Protein AF-A0A3P6D352-F1 (afdb_monomer)

Organism: Brassica campestris (NCBI:txid3711)

Radius of gyration: 18.13 Å; Cα contacts (8 Å, |Δi|>4): 427; chains: 1; bounding box: 48×52×53 Å

InterPro domains:
  IPR015915 Kelch-type beta-propeller [G3DSA:2.120.10.80] (1-139)
  IPR015915 Kelch-type beta-propeller [SSF117281] (1-131)
  IPR050354 Arabidopsis F-box/kelch-repeat [PTHR24414] (5-215)
  IPR057499 FKB95-like, N-terminal Kelch domain [PF25210] (1-159)

Structure (mmCIF, N/CA/C/O backbone):
data_AF-A0A3P6D352-F1
#
_entry.id   AF-A0A3P6D352-F1
#
loop_
_atom_site.group_PDB
_atom_site.id
_atom_site.type_symbol
_atom_site.label_atom_id
_atom_site.label_alt_id
_atom_site.label_comp_id
_atom_site.label_asym_id
_atom_site.label_entity_id
_atom_site.label_seq_id
_atom_site.pdbx_PDB_ins_code
_atom_site.Cartn_x
_atom_site.Cartn_y
_atom_site.Cartn_z
_atom_site.occupancy
_atom_site.B_iso_or_equiv
_atom_site.auth_seq_id
_atom_site.auth_comp_id
_atom_site.auth_asym_id
_atom_site.auth_atom_id
_atom_site.pdbx_PDB_model_num
ATOM 1 N N . MET A 1 1 ? -20.871 3.140 6.788 1.00 65.25 1 MET A N 1
ATOM 2 C CA . MET A 1 1 ? -19.839 4.139 6.479 1.00 65.25 1 MET A CA 1
ATOM 3 C C . MET A 1 1 ? -20.502 5.494 6.592 1.00 65.25 1 MET A C 1
ATOM 5 O O . MET A 1 1 ? -21.566 5.670 6.006 1.00 65.25 1 MET A O 1
ATOM 9 N N . GLY A 1 2 ? -19.958 6.386 7.414 1.00 75.56 2 GLY A N 1
ATOM 10 C CA . GLY A 1 2 ? -20.553 7.687 7.718 1.00 75.56 2 GLY A CA 1
ATOM 11 C C . GLY A 1 2 ? -20.168 8.802 6.743 1.00 75.56 2 GLY A C 1
ATOM 12 O O . GLY A 1 2 ? -20.791 9.865 6.775 1.00 75.56 2 GLY A O 1
ATOM 13 N N . VAL A 1 3 ? -19.160 8.580 5.888 1.00 77.56 3 VAL A N 1
ATOM 14 C CA . VAL A 1 3 ? -18.652 9.554 4.905 1.00 77.56 3 VAL A CA 1
ATOM 15 C C . VAL A 1 3 ? -18.273 8.856 3.601 1.00 77.56 3 VAL A C 1
ATOM 17 O O . VAL A 1 3 ? -17.691 7.777 3.628 1.00 77.56 3 VAL A O 1
ATOM 20 N N . ALA A 1 4 ? -18.585 9.473 2.459 1.00 79.06 4 ALA A N 1
ATOM 21 C CA . ALA A 1 4 ? -18.081 9.023 1.164 1.00 79.06 4 ALA A CA 1
ATOM 22 C C . ALA A 1 4 ? -16.582 9.332 1.053 1.00 79.06 4 ALA A C 1
ATOM 24 O O . ALA A 1 4 ? -16.163 10.456 1.329 1.00 79.06 4 ALA A O 1
ATOM 25 N N . ARG A 1 5 ? -15.785 8.338 0.657 1.00 77.25 5 ARG A N 1
ATOM 26 C CA . ARG A 1 5 ? -14.327 8.451 0.580 1.00 77.25 5 ARG A CA 1
ATOM 27 C C . ARG A 1 5 ? -13.801 7.971 -0.765 1.00 77.25 5 ARG A C 1
ATOM 29 O O . ARG A 1 5 ? -14.396 7.086 -1.376 1.00 77.25 5 ARG A O 1
ATOM 36 N N . TYR A 1 6 ? -12.668 8.511 -1.189 1.00 68.12 6 TYR A N 1
ATOM 37 C CA . TYR A 1 6 ? -11.891 8.053 -2.339 1.00 68.12 6 TYR A CA 1
ATOM 38 C C . TYR A 1 6 ? -10.414 7.974 -1.949 1.00 68.12 6 TYR A C 1
ATOM 40 O O . TYR A 1 6 ? -9.950 8.768 -1.139 1.00 68.12 6 TYR A O 1
ATOM 48 N N . SER A 1 7 ? -9.684 6.996 -2.489 1.00 67.50 7 SER A N 1
ATOM 49 C CA . SER A 1 7 ? -8.268 6.765 -2.143 1.00 67.50 7 SER A CA 1
ATOM 50 C C . SER A 1 7 ? -8.009 6.616 -0.632 1.00 67.50 7 SER A C 1
ATOM 52 O O . SER A 1 7 ? -6.931 6.943 -0.144 1.00 67.50 7 SER A O 1
ATOM 54 N N . ALA A 1 8 ? -9.013 6.153 0.122 1.00 74.94 8 ALA A N 1
ATOM 55 C CA . ALA A 1 8 ? -8.843 5.807 1.524 1.00 74.94 8 ALA A CA 1
ATOM 56 C C . ALA A 1 8 ? -8.041 4.515 1.641 1.00 74.94 8 ALA A C 1
ATOM 58 O O . ALA A 1 8 ? -8.155 3.616 0.804 1.00 74.94 8 ALA A O 1
ATOM 59 N N . VAL A 1 9 ? -7.283 4.413 2.720 1.00 76.00 9 VAL A N 1
ATOM 60 C CA . VAL A 1 9 ? -6.597 3.179 3.069 1.00 76.00 9 VAL A CA 1
ATOM 61 C C . VAL A 1 9 ? -7.448 2.342 3.995 1.00 76.00 9 VAL A C 1
ATOM 63 O O . VAL A 1 9 ? -8.219 2.886 4.788 1.00 76.00 9 VAL A O 1
ATOM 66 N N . ALA A 1 10 ? -7.302 1.025 3.894 1.00 81.56 10 ALA A N 1
ATOM 67 C CA . ALA A 1 10 ? -8.010 0.093 4.746 1.00 81.56 10 ALA A CA 1
ATOM 68 C C . ALA A 1 10 ? -7.092 -1.032 5.218 1.00 81.56 10 ALA A C 1
ATOM 70 O O . ALA A 1 10 ? -6.304 -1.569 4.443 1.00 81.56 10 ALA A O 1
ATOM 71 N N . GLY A 1 11 ? -7.256 -1.426 6.477 1.00 82.12 11 GLY A N 1
ATOM 72 C CA . GLY A 1 11 ? -6.590 -2.590 7.046 1.00 82.12 11 GLY A CA 1
ATOM 73 C C . GLY A 1 11 ? -7.487 -3.310 8.044 1.00 82.12 11 GLY A C 1
ATOM 74 O O . GLY A 1 11 ? -8.463 -2.747 8.548 1.00 82.12 11 GLY A O 1
ATOM 75 N N . VAL A 1 12 ? -7.178 -4.579 8.301 1.00 85.56 12 VAL A N 1
ATOM 76 C CA . VAL A 1 12 ? -7.951 -5.430 9.209 1.00 85.56 12 VAL A CA 1
ATOM 77 C C . VAL A 1 12 ? -7.097 -5.770 10.419 1.00 85.56 12 VAL A C 1
ATOM 79 O O . VAL A 1 12 ? -6.032 -6.349 10.257 1.00 85.56 12 VAL A O 1
ATOM 82 N N . VAL A 1 13 ? -7.589 -5.439 11.613 1.00 85.75 13 VAL A N 1
ATOM 83 C CA . VAL A 1 13 ? -6.986 -5.831 12.899 1.00 85.75 13 VAL A CA 1
ATOM 84 C C . VAL A 1 13 ? -8.095 -6.352 13.801 1.00 85.75 13 VAL A C 1
ATOM 86 O O . VAL A 1 13 ? -9.192 -5.787 13.822 1.00 85.75 13 VAL A O 1
ATOM 89 N N . ASP A 1 14 ? -7.856 -7.467 14.493 1.00 87.12 14 ASP A N 1
ATOM 90 C CA . ASP A 1 14 ? -8.834 -8.118 15.379 1.00 87.12 14 ASP A CA 1
ATOM 91 C C . ASP A 1 14 ? -10.217 -8.360 14.737 1.00 87.12 14 ASP A C 1
ATOM 93 O O . ASP A 1 14 ? -11.272 -8.295 15.379 1.00 87.12 14 ASP A O 1
ATOM 97 N N . GLY A 1 15 ? -10.232 -8.625 13.426 1.00 88.25 15 GLY A N 1
ATOM 98 C CA . GLY A 1 15 ? -11.456 -8.852 12.653 1.00 88.25 15 GLY A CA 1
ATOM 99 C C . GLY A 1 15 ? -12.329 -7.607 12.452 1.00 88.25 15 GLY A C 1
ATOM 100 O O . GLY A 1 15 ? -13.487 -7.739 12.049 1.00 88.25 15 GLY A O 1
ATOM 101 N N . LYS A 1 16 ? -11.802 -6.409 12.723 1.00 91.75 16 LYS A N 1
ATOM 102 C CA . LYS A 1 16 ? -12.433 -5.121 12.415 1.00 91.75 16 LYS A CA 1
ATOM 103 C C . LYS A 1 16 ? -11.733 -4.456 11.240 1.00 91.75 16 LYS A C 1
ATOM 105 O O . LYS A 1 16 ? -10.526 -4.595 11.076 1.00 91.75 16 LYS A O 1
ATOM 110 N N . VAL A 1 17 ? -12.494 -3.720 10.435 1.00 91.19 17 VAL A N 1
ATOM 111 C CA . VAL A 1 17 ? -11.971 -3.014 9.258 1.00 91.19 17 VAL A CA 1
ATOM 112 C C . VAL A 1 17 ? -11.754 -1.554 9.621 1.00 91.19 17 VAL A C 1
ATOM 114 O O . VAL A 1 17 ? -12.711 -0.839 9.899 1.00 91.19 17 VAL A O 1
ATOM 117 N N . TYR A 1 18 ? -10.508 -1.109 9.608 1.00 87.81 18 TYR A N 1
ATOM 118 C CA . TYR A 1 18 ? -10.122 0.271 9.869 1.00 87.81 18 TYR A CA 1
ATOM 119 C C . TYR A 1 18 ? -9.920 0.984 8.544 1.00 87.81 18 TYR A C 1
ATOM 121 O O . TYR A 1 18 ? -9.278 0.437 7.652 1.00 87.81 18 TYR A O 1
ATOM 129 N N . ILE A 1 19 ? -10.474 2.185 8.414 1.00 85.12 19 ILE A N 1
ATOM 130 C CA . ILE A 1 19 ? -10.403 3.008 7.209 1.00 85.12 19 ILE A CA 1
ATOM 131 C C . ILE A 1 19 ? -9.873 4.383 7.589 1.00 85.12 19 ILE A C 1
ATOM 133 O O . ILE A 1 19 ? -10.416 5.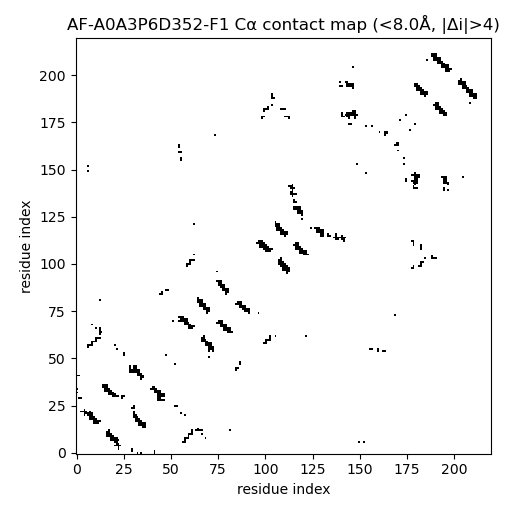018 8.496 1.00 85.12 19 ILE A O 1
ATOM 137 N N . PHE A 1 20 ? -8.860 4.869 6.874 1.00 81.44 20 PHE A N 1
ATOM 138 C CA . PHE A 1 20 ? -8.252 6.175 7.128 1.00 81.44 20 PHE A CA 1
ATOM 139 C C . PHE A 1 20 ? -8.162 7.033 5.865 1.00 81.44 20 PHE A C 1
ATOM 141 O O . PHE A 1 20 ? -7.941 6.534 4.759 1.00 81.44 20 PHE A O 1
ATOM 148 N N . GLY A 1 21 ? -8.309 8.346 6.050 1.00 77.06 21 GLY A N 1
ATOM 149 C CA . GLY A 1 21 ? -8.146 9.343 5.000 1.00 77.06 21 GLY A CA 1
ATOM 150 C C . GLY A 1 21 ? -9.244 9.309 3.934 1.00 77.06 21 GLY A C 1
ATOM 151 O O . GLY A 1 21 ? -10.374 8.856 4.162 1.00 77.06 21 GLY A O 1
ATOM 152 N N . GLY A 1 22 ? -8.907 9.857 2.765 1.00 72.31 22 GLY A N 1
ATOM 153 C CA . GLY A 1 22 ? -9.750 9.833 1.571 1.00 72.31 22 GLY A CA 1
ATOM 154 C C . GLY A 1 22 ? -11.053 10.630 1.651 1.00 72.31 22 GLY A C 1
ATOM 155 O O . GLY A 1 22 ? -11.954 10.384 0.857 1.00 72.31 22 GLY A O 1
ATOM 156 N N . CYS A 1 23 ? -11.202 11.544 2.613 1.00 71.69 23 CYS A N 1
ATOM 157 C CA . CYS A 1 23 ? -12.387 12.389 2.757 1.00 71.69 23 CYS A CA 1
ATOM 158 C C . CYS A 1 23 ? -12.075 13.861 2.461 1.00 71.69 23 CYS A C 1
ATOM 160 O O . CYS A 1 23 ? -11.031 14.375 2.861 1.00 71.69 23 CYS A O 1
ATOM 162 N N . ASP A 1 24 ? -13.021 14.559 1.828 1.00 62.19 24 ASP A N 1
ATOM 163 C CA . ASP A 1 24 ? -12.892 15.993 1.517 1.00 62.19 24 ASP A CA 1
ATOM 164 C C . ASP A 1 24 ? -12.956 16.889 2.765 1.00 62.19 24 ASP A C 1
ATOM 166 O O . ASP A 1 24 ? -12.486 18.028 2.751 1.00 62.19 24 ASP A O 1
ATOM 170 N N . ASP A 1 25 ? -13.534 16.384 3.859 1.00 62.56 25 ASP A N 1
ATOM 171 C CA . ASP A 1 25 ? -13.654 17.112 5.120 1.00 62.56 25 ASP A CA 1
ATOM 172 C C . ASP A 1 25 ? -12.374 16.973 5.957 1.00 62.56 25 ASP A C 1
ATOM 174 O O . ASP A 1 25 ? -12.140 15.980 6.648 1.00 62.56 25 ASP A O 1
ATOM 178 N N . ARG A 1 26 ? -11.534 18.005 5.867 1.00 55.53 26 ARG A N 1
ATOM 179 C CA . ARG A 1 26 ? -10.185 18.075 6.452 1.00 55.53 26 ARG A CA 1
ATOM 180 C C . ARG A 1 26 ? -10.171 18.418 7.946 1.00 55.53 26 ARG A C 1
ATOM 182 O O . ARG A 1 26 ? -9.149 18.245 8.595 1.00 55.53 26 ARG A O 1
ATOM 189 N N . ASN A 1 27 ? -11.300 18.876 8.490 1.00 56.50 27 ASN A N 1
ATOM 190 C CA . ASN A 1 27 ? -11.461 19.276 9.897 1.00 56.50 27 ASN A CA 1
ATOM 191 C C . ASN A 1 27 ? -12.376 18.314 10.673 1.00 56.50 27 ASN A C 1
ATOM 193 O O . ASN A 1 27 ? -12.926 18.656 11.722 1.00 56.50 27 ASN A O 1
ATOM 197 N N . SER A 1 28 ? -12.581 17.114 10.134 1.00 57.28 28 SER A N 1
ATOM 198 C CA . SER A 1 28 ? -13.608 16.192 10.590 1.00 57.28 28 SER A CA 1
ATOM 199 C C . SER A 1 28 ? -13.119 15.263 11.699 1.00 57.28 28 SER A C 1
ATOM 201 O O . SER A 1 28 ? -12.096 14.596 11.556 1.00 57.28 28 SER A O 1
ATOM 203 N N . SER A 1 29 ? -13.972 15.028 12.701 1.00 64.06 29 SER A N 1
ATOM 204 C CA . SER A 1 29 ? -13.941 13.812 13.538 1.00 64.06 29 SER A CA 1
ATOM 205 C C . SER A 1 29 ? -14.116 12.515 12.729 1.00 64.06 29 SER A C 1
ATOM 207 O O . SER A 1 29 ? -14.114 11.424 13.284 1.00 64.06 29 SER A O 1
ATOM 209 N N . LYS A 1 30 ? -14.293 12.636 11.411 1.00 68.75 30 LYS A N 1
ATOM 210 C CA . LYS A 1 30 ? -14.512 11.564 10.453 1.00 68.75 30 LYS A CA 1
ATOM 211 C C . LYS A 1 30 ? -13.288 11.338 9.560 1.00 68.75 30 LYS A C 1
ATOM 213 O O . LYS A 1 30 ? -13.446 10.834 8.457 1.00 68.75 30 LYS A O 1
ATOM 218 N N . TRP A 1 31 ? -12.076 11.707 9.975 1.00 77.88 31 TRP A N 1
ATOM 219 C CA . TRP A 1 31 ? -10.873 11.398 9.187 1.00 77.88 31 TRP A CA 1
ATOM 220 C C . TRP A 1 31 ? -10.626 9.884 9.072 1.00 77.88 31 TRP A C 1
ATOM 222 O O . TRP A 1 31 ? -10.260 9.403 8.003 1.00 77.88 31 TRP A O 1
ATOM 232 N N . GLY A 1 32 ? -10.920 9.122 10.128 1.00 82.81 32 GLY A N 1
ATOM 233 C CA . GLY A 1 32 ? -10.903 7.661 10.107 1.00 82.81 32 GLY A CA 1
ATOM 234 C C . GLY A 1 32 ? -12.161 7.059 10.723 1.00 82.81 32 GLY A C 1
ATOM 235 O O . GLY A 1 32 ? -12.810 7.678 11.569 1.00 82.81 32 GLY A O 1
ATOM 236 N N . GLU A 1 33 ? -12.506 5.850 10.298 1.00 88.81 33 GLU A N 1
ATOM 237 C CA . GLU A 1 33 ? -13.616 5.072 10.844 1.00 88.81 33 GLU A CA 1
ATOM 238 C C . GLU A 1 33 ? -13.217 3.602 10.992 1.00 88.81 33 GLU A C 1
ATOM 240 O O . GLU A 1 33 ? -12.455 3.070 10.187 1.00 88.81 33 GLU A O 1
ATOM 245 N N . VAL A 1 34 ? -13.775 2.926 11.993 1.00 91.75 34 VAL A N 1
ATOM 246 C CA . VAL A 1 34 ? -13.666 1.475 12.151 1.00 91.75 34 VAL A CA 1
ATOM 247 C C . VAL A 1 34 ? -15.033 0.832 11.989 1.00 91.75 34 VAL A C 1
ATOM 249 O O . VAL A 1 34 ? -16.020 1.281 12.569 1.00 91.75 34 VAL A O 1
ATOM 252 N N . PHE A 1 35 ? -15.086 -0.232 11.200 1.00 92.88 35 PHE A N 1
ATOM 253 C CA . PHE A 1 35 ? -16.243 -1.095 11.061 1.00 92.88 35 PHE A CA 1
ATOM 254 C C . PHE A 1 35 ? -16.053 -2.357 11.895 1.00 92.88 35 PHE A C 1
ATOM 256 O O . PHE A 1 35 ? -15.068 -3.077 11.726 1.00 92.88 35 PHE A O 1
ATOM 263 N N . ASP A 1 36 ? -17.018 -2.639 12.768 1.00 94.69 36 ASP A N 1
ATOM 264 C CA . ASP A 1 36 ? -17.115 -3.895 13.508 1.00 94.69 36 ASP A CA 1
ATOM 265 C C . ASP A 1 36 ? -18.147 -4.804 12.815 1.00 94.69 36 ASP A C 1
ATOM 267 O O . ASP A 1 36 ? -19.353 -4.574 12.960 1.00 94.69 36 ASP A O 1
ATOM 271 N N . PRO A 1 37 ? -17.727 -5.854 12.078 1.00 95.06 37 PRO A N 1
ATOM 272 C CA . PRO A 1 37 ? -18.655 -6.743 11.382 1.00 95.06 37 PRO A CA 1
ATOM 273 C C . PRO A 1 37 ? -19.571 -7.530 12.325 1.00 95.06 37 PRO A C 1
ATOM 275 O O . PRO A 1 37 ? -20.658 -7.933 11.915 1.00 95.06 37 PRO A O 1
ATOM 278 N N . LYS A 1 38 ? -19.174 -7.750 13.586 1.00 96.06 38 LYS A N 1
ATOM 279 C CA . LYS A 1 38 ? -20.006 -8.467 14.566 1.00 96.06 38 LYS A CA 1
ATOM 280 C C . LYS A 1 38 ? -21.156 -7.590 15.048 1.00 96.06 38 LYS A C 1
ATOM 282 O O . LYS A 1 38 ? -22.256 -8.089 15.262 1.00 96.06 38 LYS A O 1
ATOM 287 N N . LYS A 1 39 ? -20.903 -6.291 15.215 1.00 95.12 39 LYS A N 1
ATOM 288 C CA . LYS A 1 39 ? -21.910 -5.313 15.658 1.00 95.12 39 LYS A CA 1
ATOM 289 C C . LYS A 1 39 ? -22.638 -4.626 14.507 1.00 95.12 39 LYS A C 1
ATOM 291 O O . LYS A 1 39 ? -23.687 -4.035 14.735 1.00 95.12 39 LYS A O 1
ATOM 296 N N . GLN A 1 40 ? -22.094 -4.708 13.292 1.00 94.38 40 GLN A N 1
ATOM 297 C CA . GLN A 1 40 ? -22.550 -3.959 12.119 1.00 94.38 40 GLN A CA 1
ATOM 298 C C . GLN A 1 40 ? -22.552 -2.439 12.365 1.00 94.38 40 GLN A C 1
ATOM 300 O O . GLN A 1 40 ? -23.406 -1.713 11.855 1.00 94.38 40 GLN A O 1
ATOM 305 N N . THR A 1 41 ? -21.588 -1.947 13.148 1.00 93.56 41 THR A N 1
ATOM 306 C CA . THR A 1 41 ? -21.468 -0.529 13.514 1.00 93.56 41 THR A CA 1
ATOM 307 C C . THR A 1 41 ? -20.221 0.102 12.921 1.00 93.56 41 THR A C 1
ATOM 309 O O . THR A 1 41 ? -19.225 -0.572 12.660 1.00 93.56 41 THR A O 1
ATOM 312 N N . TRP A 1 42 ? -20.305 1.415 12.720 1.00 91.62 42 TRP A N 1
ATOM 313 C CA . TRP A 1 42 ? -19.187 2.271 12.353 1.00 91.62 42 TRP A CA 1
ATOM 314 C C . TRP A 1 42 ? -18.910 3.222 13.510 1.00 91.62 42 TRP A C 1
ATOM 316 O O . TRP A 1 42 ? -19.824 3.928 13.934 1.00 91.62 42 TRP A O 1
ATOM 326 N N . ASP A 1 43 ? -17.669 3.246 13.982 1.00 90.31 43 ASP A N 1
ATOM 327 C CA . ASP A 1 43 ? -17.215 4.145 15.040 1.00 90.31 43 ASP A CA 1
ATOM 328 C C . ASP A 1 43 ? -16.127 5.080 14.497 1.00 90.31 43 ASP A C 1
ATOM 330 O O . ASP A 1 43 ? -15.313 4.695 13.654 1.00 90.31 43 ASP A O 1
ATOM 334 N N . ALA A 1 44 ? -16.124 6.328 14.963 1.00 87.56 44 ALA A N 1
ATOM 335 C CA . ALA A 1 44 ? -15.126 7.316 14.568 1.00 87.56 44 ALA A CA 1
ATOM 336 C C . ALA A 1 44 ? -13.770 7.028 15.230 1.00 87.56 44 ALA A C 1
ATOM 338 O O . ALA A 1 44 ? -13.711 6.658 16.404 1.00 87.56 44 ALA A O 1
ATOM 339 N N . LEU A 1 45 ? -12.685 7.241 14.484 1.00 86.06 45 LEU A N 1
ATOM 340 C CA . LEU A 1 45 ? -11.31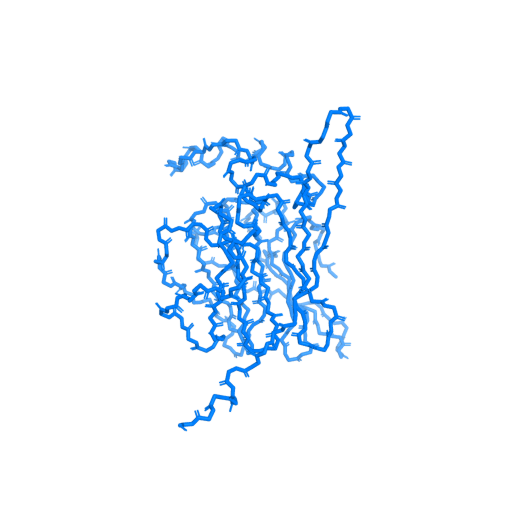4 7.105 14.976 1.00 86.06 45 LEU A CA 1
ATOM 341 C C . LEU A 1 45 ? -10.725 8.476 15.344 1.00 86.06 45 LEU A C 1
ATOM 343 O O . LEU A 1 45 ? -11.117 9.493 14.764 1.00 86.06 45 LEU A O 1
ATOM 347 N N . PRO A 1 46 ? -9.785 8.532 16.305 1.00 83.94 46 PRO A N 1
ATOM 348 C CA . PRO A 1 46 ? -9.133 9.781 16.674 1.00 83.94 46 PRO A CA 1
ATOM 349 C C . PRO A 1 46 ? -8.351 10.355 15.489 1.00 83.94 46 PRO A C 1
ATOM 351 O O . PRO A 1 46 ? -7.753 9.614 14.707 1.00 83.94 46 PRO A O 1
ATOM 354 N N . MET A 1 47 ? -8.315 11.684 15.382 1.00 78.38 47 MET A N 1
ATOM 355 C CA . MET A 1 47 ? -7.502 12.348 14.363 1.00 78.38 47 MET A CA 1
ATOM 356 C C . MET A 1 47 ? -6.004 12.086 14.587 1.00 78.38 47 MET A C 1
ATOM 358 O O . MET A 1 47 ? -5.565 12.053 15.743 1.00 78.38 47 MET A O 1
ATOM 362 N N . PRO A 1 48 ? -5.213 11.945 13.508 1.00 75.31 48 PRO A N 1
ATOM 363 C CA . PRO A 1 48 ? -3.762 11.937 13.605 1.00 75.31 48 PRO A CA 1
ATOM 364 C C . PRO A 1 48 ? -3.253 13.324 14.038 1.00 75.31 48 PRO A C 1
ATOM 366 O O . PRO A 1 48 ? -3.988 14.316 13.951 1.00 75.31 48 PRO A O 1
ATOM 369 N N . PRO A 1 49 ? -1.998 13.434 14.509 1.00 73.06 49 PRO A N 1
ATOM 370 C CA . PRO A 1 49 ? -1.429 14.717 14.904 1.00 73.06 49 PRO A CA 1
ATOM 371 C C . PRO A 1 49 ? -1.488 15.771 13.768 1.00 73.06 49 PRO A C 1
ATOM 373 O O . PRO A 1 49 ? -1.337 15.413 12.599 1.00 73.06 49 PRO A O 1
ATOM 376 N N . PRO A 1 50 ? -1.666 17.076 14.079 1.00 60.41 50 PRO A N 1
ATOM 377 C CA . PRO A 1 50 ? -2.068 18.109 13.108 1.00 60.41 50 PRO A CA 1
ATOM 378 C C . PRO A 1 50 ? -1.149 18.277 11.891 1.00 60.41 50 PRO A C 1
ATOM 380 O O . PRO A 1 50 ? -1.627 18.599 10.803 1.00 60.41 50 PRO A O 1
ATOM 383 N N . TYR A 1 51 ? 0.153 18.032 12.061 1.00 56.59 51 TYR A N 1
ATOM 384 C CA . TYR A 1 51 ? 1.169 18.162 11.010 1.00 56.59 51 TYR A CA 1
ATOM 385 C C . TYR A 1 51 ? 1.074 17.086 9.915 1.00 56.59 51 TYR A C 1
ATOM 387 O O . TYR A 1 51 ? 1.741 17.207 8.896 1.00 56.59 51 TYR A O 1
ATOM 395 N N . TYR A 1 52 ? 0.220 16.074 10.092 1.00 56.44 52 TYR A N 1
ATOM 396 C CA . TYR A 1 52 ? 0.063 14.941 9.173 1.00 56.44 52 TYR A CA 1
ATOM 397 C C . TYR A 1 52 ? -1.333 14.892 8.540 1.00 56.44 52 TYR A C 1
ATOM 399 O O . TYR A 1 52 ? -1.783 13.852 8.086 1.00 56.44 52 TYR A O 1
ATOM 407 N N . SER A 1 53 ? -2.078 16.000 8.555 1.00 54.22 53 SER A N 1
ATOM 408 C CA . SER A 1 53 ? -3.491 15.999 8.152 1.00 54.22 53 SER A CA 1
ATOM 409 C C . SER A 1 53 ? -3.749 16.272 6.660 1.00 54.22 53 SER A C 1
ATOM 411 O O . SER A 1 53 ? -4.890 16.104 6.235 1.00 54.22 53 SER A O 1
ATOM 413 N N . LEU A 1 54 ? -2.742 16.644 5.846 1.00 52.53 54 LEU A N 1
ATOM 414 C CA . LEU A 1 54 ? -2.873 16.963 4.404 1.00 52.53 54 LEU A CA 1
ATOM 415 C C . LEU A 1 54 ? -1.539 16.800 3.639 1.00 52.53 54 LEU A C 1
ATOM 417 O O . LEU A 1 54 ? -0.525 17.157 4.228 1.00 52.53 54 LEU A O 1
ATOM 421 N N . PRO A 1 55 ? -1.506 16.507 2.316 1.00 53.31 55 PRO A N 1
ATOM 422 C CA . PRO A 1 55 ? -2.349 15.653 1.455 1.00 53.31 55 PRO A CA 1
ATOM 423 C C . PRO A 1 55 ? -1.462 14.514 0.825 1.00 53.31 55 PRO A C 1
ATOM 425 O O . PRO A 1 55 ? -0.249 14.539 0.964 1.00 53.31 55 PRO A O 1
ATOM 428 N N . THR A 1 56 ? -1.871 13.449 0.127 1.00 53.59 56 THR A N 1
ATOM 429 C CA . THR A 1 56 ? -3.172 12.973 -0.376 1.00 53.59 56 THR A CA 1
ATOM 430 C C . THR A 1 56 ? -3.170 11.493 -0.788 1.00 53.59 56 THR A C 1
ATOM 432 O O . THR A 1 56 ? -4.179 10.985 -1.273 1.00 53.59 56 THR A O 1
ATOM 435 N N . MET A 1 57 ? -2.054 10.789 -0.625 1.00 53.47 57 MET A N 1
ATOM 436 C CA . MET A 1 57 ? -1.923 9.388 -1.000 1.00 53.47 57 MET A CA 1
ATOM 437 C C . MET A 1 57 ? -1.515 8.648 0.257 1.00 53.47 57 MET A C 1
ATOM 439 O O . MET A 1 57 ? -0.522 8.992 0.888 1.00 53.47 57 MET A O 1
ATOM 443 N N . CYS A 1 58 ? -2.349 7.721 0.697 1.00 56.34 58 CYS A N 1
ATOM 444 C CA . CYS A 1 58 ? -2.027 6.891 1.839 1.00 56.34 58 CYS A CA 1
ATOM 445 C C . CYS A 1 58 ? -1.805 5.481 1.301 1.00 56.34 58 CYS A C 1
ATOM 447 O O . CYS A 1 58 ? -2.609 4.985 0.513 1.00 56.34 58 CYS A O 1
ATOM 449 N N . GLU A 1 59 ? -0.718 4.851 1.718 1.00 60.62 59 GLU A N 1
ATOM 450 C CA . GLU A 1 59 ? -0.608 3.398 1.700 1.00 60.62 59 GLU A CA 1
ATOM 451 C C . GLU A 1 59 ? -0.812 2.932 3.137 1.00 60.62 59 GLU A C 1
ATOM 453 O O . GLU A 1 59 ? -0.400 3.606 4.081 1.00 60.62 59 GLU A O 1
ATOM 458 N N . SER A 1 60 ? -1.485 1.804 3.333 1.00 62.31 60 SER A N 1
ATOM 459 C CA . SER A 1 60 ? -1.536 1.190 4.654 1.00 62.31 60 SER A CA 1
ATOM 460 C C . SER A 1 60 ? -1.201 -0.271 4.579 1.00 62.31 60 SER A C 1
ATOM 462 O O . SER A 1 60 ? -1.618 -0.970 3.657 1.00 62.31 60 SER A O 1
ATOM 464 N N . ILE A 1 61 ? -0.567 -0.731 5.637 1.00 65.62 61 ILE A N 1
ATOM 465 C CA . ILE A 1 61 ? -0.299 -2.127 5.897 1.00 65.62 61 ILE A CA 1
ATOM 466 C C . ILE A 1 61 ? -0.751 -2.408 7.331 1.00 65.62 61 ILE A C 1
ATOM 468 O O . ILE A 1 61 ? -0.433 -1.663 8.257 1.00 65.62 61 ILE A O 1
ATOM 472 N N . ALA A 1 62 ? -1.570 -3.440 7.512 1.00 65.25 62 ALA A N 1
ATOM 473 C CA . ALA A 1 62 ? -1.824 -3.982 8.841 1.00 65.25 62 ALA A CA 1
ATOM 474 C C . ALA A 1 62 ? -0.645 -4.890 9.187 1.00 65.25 62 ALA A C 1
ATOM 476 O O . ALA A 1 62 ? -0.307 -5.744 8.376 1.00 65.25 62 ALA A O 1
ATOM 477 N N . ILE A 1 63 ? -0.025 -4.680 10.343 1.00 68.38 63 ILE A N 1
ATOM 478 C CA . ILE A 1 63 ? 1.069 -5.488 10.876 1.00 68.38 63 ILE A CA 1
ATOM 479 C C . ILE A 1 63 ? 0.645 -5.934 12.269 1.00 68.38 63 ILE A C 1
ATOM 481 O O . ILE A 1 63 ? 0.568 -5.107 13.173 1.00 68.38 63 ILE A O 1
ATOM 485 N N . GLU A 1 64 ? 0.369 -7.229 12.428 1.00 70.12 64 GLU A N 1
ATOM 486 C CA . GLU A 1 64 ? -0.085 -7.815 13.696 1.00 70.12 64 GLU A CA 1
ATOM 487 C C . GLU A 1 64 ? -1.278 -7.037 14.298 1.00 70.12 64 GLU A C 1
ATOM 489 O O . GLU A 1 64 ? -2.373 -7.029 13.725 1.00 70.12 64 GLU A O 1
ATOM 494 N N . ASP A 1 65 ? -1.044 -6.351 15.420 1.00 73.50 65 ASP A N 1
ATOM 495 C CA . ASP A 1 65 ? -2.022 -5.567 16.173 1.00 73.50 65 ASP A CA 1
ATOM 496 C C . ASP A 1 65 ? -1.959 -4.061 15.855 1.00 73.50 65 ASP A C 1
ATOM 498 O O . ASP A 1 65 ? -2.709 -3.274 16.436 1.00 73.50 65 ASP A O 1
ATOM 502 N N . GLU A 1 66 ? -1.069 -3.631 14.956 1.00 74.25 66 GLU A N 1
ATOM 503 C CA . GLU A 1 66 ? -0.874 -2.238 14.555 1.00 74.25 66 GLU A CA 1
ATOM 504 C C . GLU A 1 66 ? -1.276 -2.000 13.090 1.00 74.25 66 GLU A C 1
ATOM 506 O O . GLU A 1 66 ? -1.072 -2.810 12.189 1.00 74.25 66 GLU A O 1
ATOM 511 N N . LEU A 1 67 ? -1.850 -0.830 12.823 1.00 73.88 67 LEU A N 1
ATOM 512 C CA . LEU A 1 67 ? -2.143 -0.359 11.472 1.00 73.88 67 LEU A CA 1
ATOM 513 C C . LEU A 1 67 ? -1.146 0.711 11.104 1.00 73.88 67 LEU A C 1
ATOM 515 O O . LEU A 1 67 ? -1.212 1.831 11.602 1.00 73.88 67 LEU A O 1
ATOM 519 N N . VAL A 1 68 ? -0.239 0.383 10.204 1.00 68.00 68 VAL A N 1
ATOM 520 C CA . VAL A 1 68 ? 0.758 1.329 9.738 1.00 68.00 68 VAL A CA 1
ATOM 521 C C . VAL A 1 68 ? 0.208 2.033 8.514 1.00 68.00 68 VAL A C 1
ATOM 523 O O . VAL A 1 68 ? -0.212 1.404 7.545 1.00 68.00 68 VAL A O 1
ATOM 526 N N . VAL A 1 69 ? 0.192 3.357 8.576 1.00 65.88 69 VAL A N 1
ATOM 527 C CA . VAL A 1 69 ? -0.289 4.238 7.521 1.00 65.88 69 VAL A CA 1
ATOM 528 C C . VAL A 1 69 ? 0.882 5.108 7.078 1.00 65.88 69 VAL A C 1
ATOM 530 O O . VAL A 1 69 ? 1.375 5.957 7.823 1.00 65.88 69 VAL A O 1
ATOM 533 N N . SER A 1 70 ? 1.343 4.888 5.853 1.00 63.47 70 SER A N 1
ATOM 534 C CA . SER A 1 70 ? 2.309 5.761 5.195 1.00 63.47 70 SER A CA 1
ATOM 535 C C . SER A 1 70 ? 1.570 6.882 4.476 1.00 63.47 70 SER A C 1
ATOM 537 O O . SER A 1 70 ? 0.588 6.636 3.770 1.00 63.47 70 SER A O 1
ATOM 539 N N . MET A 1 71 ? 2.032 8.119 4.658 1.00 59.59 71 MET A N 1
ATOM 540 C CA . MET A 1 71 ? 1.496 9.286 3.965 1.00 59.59 71 MET A CA 1
ATOM 541 C C . MET A 1 71 ? 2.468 9.695 2.853 1.00 59.59 71 MET A C 1
ATOM 543 O O . MET A 1 71 ? 3.485 10.353 3.090 1.00 59.59 71 MET A O 1
ATOM 547 N N . ASN A 1 72 ? 2.142 9.288 1.624 1.00 51.50 72 ASN A N 1
ATOM 548 C CA . ASN A 1 72 ? 2.904 9.534 0.399 1.00 51.50 72 ASN A CA 1
ATOM 549 C C . ASN A 1 72 ? 2.820 11.022 0.015 1.00 51.50 72 ASN A C 1
ATOM 551 O O . ASN A 1 72 ? 1.979 11.444 -0.780 1.00 51.50 72 ASN A O 1
ATOM 555 N N . GLY A 1 73 ? 3.697 11.809 0.630 1.00 46.81 73 GLY A N 1
ATOM 556 C CA . GLY A 1 73 ? 3.894 13.235 0.366 1.00 46.81 73 GLY A CA 1
ATOM 557 C C . GLY A 1 73 ? 4.882 13.894 1.330 1.00 46.81 73 GLY A C 1
ATOM 558 O O . GLY A 1 73 ? 5.501 14.887 0.974 1.00 46.81 73 GLY A O 1
ATOM 559 N N . ALA A 1 74 ? 5.076 13.321 2.525 1.00 48.69 74 ALA A N 1
ATOM 560 C CA . ALA A 1 74 ? 5.928 13.903 3.566 1.00 48.69 74 ALA A CA 1
ATOM 561 C C . ALA A 1 74 ? 7.044 12.967 4.062 1.00 48.69 74 ALA A C 1
ATOM 563 O O . ALA A 1 74 ? 7.596 13.218 5.132 1.00 48.69 74 ALA A O 1
ATOM 564 N N . LEU A 1 75 ? 7.333 11.861 3.353 1.00 52.69 75 LEU A N 1
ATOM 565 C CA . LEU A 1 75 ? 8.288 10.823 3.798 1.00 52.69 75 LEU A CA 1
ATOM 566 C C . LEU A 1 75 ? 8.002 10.290 5.219 1.00 52.69 75 LEU A C 1
ATOM 568 O O . LEU A 1 75 ? 8.866 9.706 5.865 1.00 52.69 75 LEU A O 1
ATOM 572 N N . THR A 1 76 ? 6.789 10.510 5.732 1.00 57.78 76 THR A N 1
ATOM 573 C CA . THR A 1 76 ? 6.459 10.266 7.134 1.00 57.78 76 THR A CA 1
ATOM 574 C C . THR A 1 76 ? 5.460 9.129 7.248 1.00 57.78 76 THR A C 1
ATOM 576 O O . THR A 1 76 ? 4.398 9.142 6.621 1.00 57.78 76 THR A O 1
ATOM 579 N N . CYS A 1 77 ? 5.797 8.165 8.098 1.00 66.31 77 CYS A N 1
ATOM 580 C CA . CYS A 1 77 ? 4.937 7.044 8.435 1.00 66.31 77 CYS A CA 1
ATOM 581 C C . CYS A 1 77 ? 4.389 7.230 9.848 1.00 66.31 77 CYS A C 1
ATOM 583 O O . CYS A 1 77 ? 5.121 7.580 10.775 1.00 66.31 77 CYS A O 1
ATOM 585 N 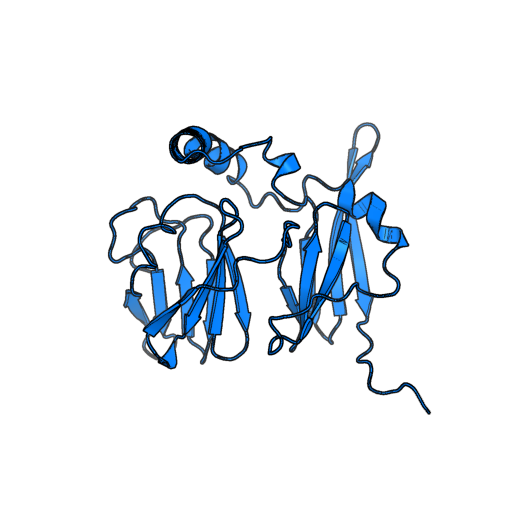N . ILE A 1 78 ? 3.096 6.982 10.023 1.00 72.31 78 ILE A N 1
ATOM 586 C CA . ILE A 1 78 ? 2.446 6.956 11.332 1.00 72.31 78 ILE A CA 1
ATOM 587 C C . ILE A 1 78 ? 1.803 5.587 11.516 1.00 72.31 78 ILE A C 1
ATOM 589 O O . ILE A 1 78 ? 1.271 5.016 10.568 1.00 72.31 78 ILE A O 1
ATOM 593 N N . SER A 1 79 ? 1.837 5.038 12.724 1.00 76.81 79 SER A N 1
ATOM 594 C CA . SER A 1 79 ? 1.076 3.833 13.043 1.00 76.81 79 SER A CA 1
ATOM 595 C C . SER A 1 79 ? -0.068 4.163 13.988 1.00 76.81 79 SER A C 1
ATOM 597 O O . SER A 1 79 ? -0.006 5.079 14.808 1.00 76.81 79 SER A O 1
ATOM 599 N N . TYR A 1 80 ? -1.162 3.439 13.828 1.00 80.62 80 TYR A N 1
ATOM 600 C CA . TYR A 1 80 ? -2.302 3.457 14.715 1.00 80.62 80 TYR A CA 1
ATOM 601 C C . TYR A 1 80 ? -2.327 2.145 15.483 1.00 80.62 80 TYR A C 1
ATOM 603 O O . TYR A 1 80 ? -2.245 1.076 14.882 1.00 80.62 80 TYR A O 1
ATOM 611 N N . ILE A 1 81 ? -2.480 2.230 16.801 1.00 84.69 81 ILE A N 1
ATOM 612 C CA . ILE A 1 81 ? -2.648 1.068 17.671 1.00 84.69 81 ILE A CA 1
ATOM 613 C C . ILE A 1 81 ? -4.126 0.977 18.070 1.00 84.69 81 ILE A C 1
ATOM 615 O O . ILE A 1 81 ? -4.570 1.713 18.961 1.00 84.69 81 ILE A O 1
ATOM 619 N N . PRO A 1 82 ? -4.909 0.083 17.445 1.00 86.00 82 PRO A N 1
ATOM 620 C CA . PRO A 1 82 ? -6.278 -0.234 17.827 1.00 86.00 82 PRO A CA 1
ATOM 621 C C . PRO A 1 82 ? -6.523 -0.429 19.320 1.00 86.00 82 PRO A C 1
ATOM 623 O O . PRO A 1 82 ? -7.473 0.151 19.852 1.00 86.00 82 PRO A O 1
ATOM 626 N N . SER A 1 83 ? -5.678 -1.215 19.992 1.00 85.38 83 SER A N 1
ATOM 627 C CA . SER A 1 83 ? -5.857 -1.579 21.403 1.00 85.38 83 SER A CA 1
ATOM 628 C C . SER A 1 83 ? -5.757 -0.373 22.343 1.00 85.38 83 SER A C 1
ATOM 630 O O . SER A 1 83 ? -6.467 -0.309 23.346 1.00 85.38 83 SER A O 1
ATOM 632 N N . GLU A 1 84 ? -4.942 0.622 21.989 1.00 86.75 84 GLU A N 1
ATOM 633 C CA . GLU A 1 84 ? -4.775 1.857 22.760 1.00 86.75 84 GLU A CA 1
ATOM 634 C C . GLU A 1 84 ? -5.617 3.026 22.244 1.00 86.75 84 GLU A C 1
ATOM 636 O O . GLU A 1 84 ? -5.755 4.036 22.935 1.00 86.75 84 GLU A O 1
ATOM 641 N N . SER A 1 85 ? -6.162 2.911 21.031 1.00 85.50 85 SER A N 1
ATOM 642 C CA . SER A 1 85 ? -6.772 4.018 20.288 1.00 85.50 85 SER A CA 1
ATOM 643 C C . SER A 1 85 ? -5.853 5.241 20.179 1.00 85.50 85 SER A C 1
ATOM 645 O O . SER A 1 85 ? -6.272 6.379 20.401 1.00 85.50 85 SER A O 1
ATOM 647 N N . LYS A 1 86 ? -4.575 5.004 19.858 1.00 85.31 86 LYS A N 1
ATOM 648 C CA . LYS A 1 86 ? -3.538 6.042 19.777 1.00 85.31 86 LYS A CA 1
ATOM 649 C C . LYS A 1 86 ? -2.733 5.965 18.492 1.00 85.31 86 LYS A C 1
ATOM 651 O O . LYS A 1 86 ? -2.535 4.896 17.923 1.00 85.31 86 LYS A O 1
ATOM 656 N N . TRP A 1 87 ? -2.217 7.127 18.110 1.00 80.69 87 TRP A N 1
ATOM 657 C CA . TRP A 1 87 ? -1.241 7.291 17.044 1.00 80.69 87 TRP A CA 1
ATOM 658 C C . TRP A 1 87 ? 0.181 7.248 17.605 1.00 80.69 87 TRP A C 1
ATOM 660 O O . TRP A 1 87 ? 0.477 7.910 18.603 1.00 80.69 87 TRP A O 1
ATOM 670 N N . LYS A 1 88 ? 1.058 6.510 16.931 1.00 77.62 88 LYS A N 1
ATOM 671 C CA . LYS A 1 88 ? 2.512 6.528 17.079 1.00 77.62 88 LYS A CA 1
ATOM 672 C C . LYS A 1 88 ? 3.118 7.160 15.828 1.00 77.62 88 LYS A C 1
ATOM 674 O O . LYS A 1 88 ? 2.649 6.945 14.712 1.00 77.62 88 LYS A O 1
ATOM 679 N N . ILE A 1 89 ? 4.163 7.952 16.021 1.00 71.31 89 ILE A N 1
ATOM 680 C CA . ILE A 1 89 ? 4.955 8.506 14.922 1.00 71.31 89 ILE A CA 1
ATOM 681 C C . ILE A 1 89 ? 6.081 7.505 14.658 1.00 71.31 89 ILE A C 1
ATOM 683 O O . ILE A 1 89 ? 6.800 7.154 15.593 1.00 71.31 89 ILE A O 1
ATOM 687 N N . GLY A 1 90 ? 6.181 7.006 13.425 1.00 62.41 90 GLY A N 1
ATOM 688 C CA . GLY A 1 90 ? 7.280 6.140 13.006 1.00 62.41 90 GLY A CA 1
ATOM 689 C C . GLY A 1 90 ? 8.583 6.927 12.858 1.00 62.41 90 GLY A C 1
ATOM 690 O O . GLY A 1 90 ? 8.567 8.155 12.755 1.00 62.41 90 GLY A O 1
ATOM 691 N N . ASN A 1 91 ? 9.718 6.225 12.851 1.00 52.56 91 ASN A N 1
ATOM 692 C CA . ASN A 1 91 ? 11.020 6.854 12.627 1.00 52.56 91 ASN A CA 1
ATOM 693 C C . ASN A 1 91 ? 11.036 7.581 11.270 1.00 52.56 91 ASN A C 1
ATOM 695 O O . ASN A 1 91 ? 10.563 7.053 10.267 1.00 52.56 91 ASN A O 1
ATOM 699 N N . GLN A 1 92 ? 11.600 8.792 11.251 1.00 46.91 92 GLN A N 1
ATOM 700 C CA . GLN A 1 92 ? 11.752 9.657 10.069 1.00 46.91 92 GLN A CA 1
ATOM 701 C C . GLN A 1 92 ? 12.748 9.121 9.022 1.00 46.91 92 GLN A C 1
ATOM 703 O O . GLN A 1 92 ? 13.068 9.820 8.065 1.00 46.91 92 GLN A O 1
ATOM 708 N N . GLU A 1 93 ? 13.282 7.917 9.200 1.00 44.16 93 GLU A N 1
ATOM 709 C CA . GLU A 1 93 ? 14.489 7.482 8.509 1.00 44.16 93 GLU A CA 1
ATOM 710 C C . GLU A 1 93 ? 14.224 6.293 7.594 1.00 44.16 93 GLU A C 1
ATOM 712 O O . GLU A 1 93 ? 14.417 5.144 7.967 1.00 44.16 93 GLU A O 1
ATOM 717 N N . THR A 1 94 ? 13.868 6.595 6.351 1.00 42.62 94 THR A N 1
ATOM 718 C CA . THR A 1 94 ? 14.702 6.150 5.234 1.00 42.62 94 THR A CA 1
ATOM 719 C C . THR A 1 94 ? 14.815 7.315 4.262 1.00 42.62 94 THR A C 1
ATOM 721 O O . THR A 1 94 ? 13.816 7.864 3.806 1.00 42.62 94 THR A O 1
ATOM 724 N N . SER A 1 95 ? 16.044 7.715 3.938 1.00 41.47 95 SER A N 1
ATOM 725 C CA . SER A 1 95 ? 16.344 8.734 2.920 1.00 41.47 95 SER A CA 1
ATOM 726 C C . SER A 1 95 ? 15.870 8.345 1.512 1.00 41.47 95 SER A C 1
ATOM 728 O O . SER A 1 95 ? 15.961 9.146 0.586 1.00 41.47 95 SER A O 1
ATOM 730 N N . GLU A 1 96 ? 15.388 7.114 1.348 1.00 49.53 96 GLU A N 1
ATOM 731 C CA . GLU A 1 96 ? 14.896 6.538 0.107 1.00 49.53 96 GLU A CA 1
ATOM 732 C C . GLU A 1 96 ? 13.393 6.250 0.255 1.00 49.53 96 GLU A C 1
ATOM 734 O O . GLU A 1 96 ? 12.927 5.732 1.276 1.00 49.53 96 GLU A O 1
ATOM 739 N N . LEU A 1 97 ? 12.625 6.665 -0.755 1.00 54.06 97 LEU A N 1
ATOM 740 C CA . LEU A 1 97 ? 11.169 6.548 -0.837 1.00 54.06 97 LEU A CA 1
ATOM 741 C C . LEU A 1 97 ? 10.759 5.072 -0.984 1.00 54.06 97 LEU A C 1
ATOM 743 O O . LEU A 1 97 ? 10.464 4.605 -2.085 1.00 54.06 97 LEU A O 1
ATOM 747 N N . ASN A 1 98 ? 10.738 4.339 0.127 1.00 59.28 98 ASN A N 1
ATOM 748 C CA . ASN A 1 98 ? 10.229 2.972 0.196 1.00 59.28 98 ASN A CA 1
ATOM 749 C C . ASN A 1 98 ? 8.705 2.995 0.023 1.00 59.28 98 ASN A C 1
ATOM 751 O O . ASN A 1 98 ? 7.987 3.436 0.920 1.00 59.28 98 ASN A O 1
ATOM 755 N N . ARG A 1 99 ? 8.204 2.544 -1.133 1.00 64.50 99 ARG A N 1
ATOM 756 C CA . ARG A 1 99 ? 6.785 2.619 -1.538 1.00 64.50 99 ARG A CA 1
ATOM 757 C C . ARG A 1 99 ? 6.239 1.224 -1.886 1.00 64.50 99 ARG A C 1
ATOM 759 O O . ARG A 1 99 ? 6.991 0.250 -1.906 1.00 64.50 99 ARG A O 1
ATOM 766 N N . CYS A 1 100 ? 4.936 1.110 -2.145 1.00 64.31 100 CYS A N 1
ATOM 767 C CA . CYS A 1 100 ? 4.255 -0.157 -2.445 1.00 64.31 100 CYS A CA 1
ATOM 768 C C . CYS A 1 100 ? 4.405 -1.213 -1.348 1.00 64.31 100 CYS A C 1
ATOM 770 O O . CYS A 1 100 ? 4.793 -2.351 -1.619 1.00 64.31 100 CYS A O 1
ATOM 772 N N . TRP A 1 101 ? 4.110 -0.844 -0.104 1.00 74.25 101 TRP A N 1
ATOM 773 C CA . TRP A 1 101 ? 4.249 -1.784 1.004 1.00 74.25 101 TRP A CA 1
ATOM 774 C C . TRP A 1 101 ? 3.258 -2.940 0.881 1.00 74.25 101 TRP A C 1
ATOM 776 O O . TRP A 1 101 ? 2.060 -2.740 0.661 1.00 74.25 101 TRP A O 1
ATOM 786 N N . HIS A 1 102 ? 3.751 -4.161 1.058 1.00 77.06 102 HIS A N 1
ATOM 787 C CA . HIS A 1 102 ? 2.920 -5.352 1.063 1.00 77.06 102 HIS A CA 1
ATOM 788 C C . HIS A 1 102 ? 3.341 -6.300 2.180 1.00 77.06 102 HIS A C 1
ATOM 790 O O . HIS A 1 102 ? 4.515 -6.646 2.287 1.00 77.06 102 HIS A O 1
ATOM 796 N N . LEU A 1 103 ? 2.379 -6.716 3.011 1.00 76.38 103 LEU A N 1
ATOM 797 C CA . LEU A 1 103 ? 2.615 -7.749 4.015 1.00 76.38 103 LEU A CA 1
ATOM 798 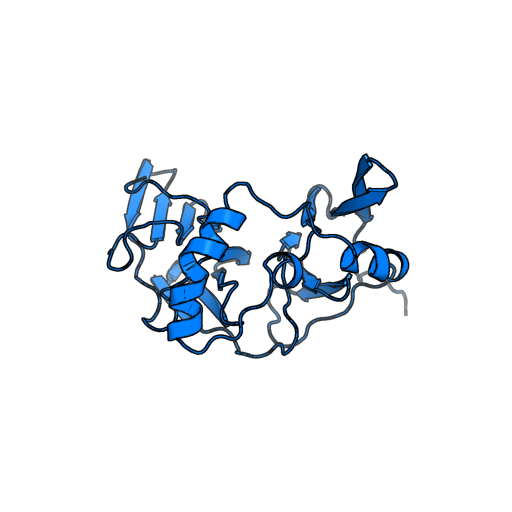C C . LEU A 1 103 ? 2.400 -9.104 3.356 1.00 76.38 103 LEU A C 1
ATOM 800 O O . LEU A 1 103 ? 1.321 -9.374 2.818 1.00 76.38 103 LEU A O 1
ATOM 804 N N . ILE A 1 104 ? 3.412 -9.955 3.425 1.00 79.56 104 ILE A N 1
ATOM 805 C CA . ILE A 1 104 ? 3.294 -11.366 3.088 1.00 79.56 104 ILE A CA 1
ATOM 806 C C . ILE A 1 104 ? 3.716 -12.127 4.338 1.00 79.56 104 ILE A C 1
ATOM 808 O O . ILE A 1 104 ? 4.864 -12.048 4.764 1.00 79.56 104 ILE A O 1
ATOM 812 N N . GLU A 1 105 ? 2.742 -12.788 4.966 1.00 77.31 105 GLU A N 1
ATOM 813 C CA . GLU A 1 105 ? 2.892 -13.412 6.284 1.00 77.31 105 GLU A CA 1
ATOM 814 C C . GLU A 1 105 ? 3.384 -12.409 7.341 1.00 77.31 105 GLU A C 1
ATOM 816 O O . GLU A 1 105 ? 2.621 -11.523 7.722 1.00 77.31 105 GLU A O 1
ATOM 821 N N . ASN A 1 106 ? 4.637 -12.523 7.782 1.00 78.19 106 ASN A N 1
ATOM 822 C CA . ASN A 1 106 ? 5.260 -11.637 8.769 1.00 78.19 106 ASN A CA 1
ATOM 823 C C . A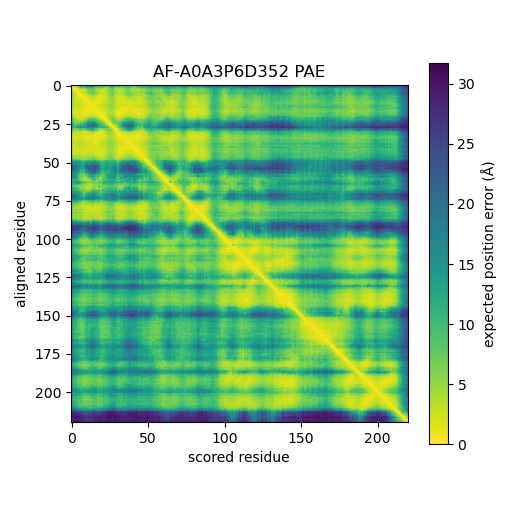SN A 1 106 ? 6.377 -10.777 8.168 1.00 78.19 106 ASN A C 1
ATOM 825 O O . ASN A 1 106 ? 7.126 -10.146 8.907 1.00 78.19 106 ASN A O 1
ATOM 829 N N . VAL A 1 107 ? 6.485 -10.725 6.839 1.00 80.06 107 VAL A N 1
ATOM 830 C CA . VAL A 1 107 ? 7.519 -9.963 6.141 1.00 80.06 107 VAL A CA 1
ATOM 831 C C . VAL A 1 107 ? 6.877 -8.824 5.361 1.00 80.06 107 VAL A C 1
ATOM 833 O O . VAL A 1 107 ? 5.960 -9.012 4.557 1.00 80.06 107 VAL A O 1
ATOM 836 N N . VAL A 1 108 ? 7.361 -7.612 5.613 1.00 79.88 108 VAL A N 1
ATOM 837 C CA . VAL A 1 108 ? 6.966 -6.414 4.879 1.00 79.88 108 VAL A CA 1
ATOM 838 C C . VAL A 1 108 ? 7.902 -6.254 3.698 1.00 79.88 108 VAL A C 1
ATOM 840 O O . VAL A 1 108 ? 9.094 -6.021 3.880 1.00 79.88 108 VAL A O 1
ATOM 843 N N . TYR A 1 109 ? 7.345 -6.318 2.497 1.00 80.75 109 TYR A N 1
ATOM 844 C CA . TYR A 1 109 ? 8.040 -5.993 1.261 1.00 80.75 109 TYR A CA 1
ATOM 845 C C . TYR A 1 109 ? 7.717 -4.566 0.844 1.00 80.75 109 TYR A C 1
ATOM 847 O O . TYR A 1 109 ? 6.592 -4.097 1.013 1.00 80.75 109 TYR A O 1
ATOM 855 N N . CYS A 1 110 ? 8.688 -3.882 0.262 1.00 79.00 110 CYS A N 1
ATOM 856 C CA . CYS A 1 110 ? 8.472 -2.653 -0.480 1.00 79.00 110 CYS A CA 1
ATOM 857 C C . CYS A 1 110 ? 9.333 -2.670 -1.739 1.00 79.00 110 CYS A C 1
ATOM 859 O O . CYS A 1 110 ? 10.266 -3.464 -1.864 1.00 79.00 110 CYS A O 1
ATOM 861 N N . CYS A 1 111 ? 9.024 -1.791 -2.680 1.00 78.38 111 CYS A N 1
ATOM 862 C CA . CYS A 1 111 ? 9.901 -1.555 -3.807 1.00 78.38 111 CYS A CA 1
ATOM 863 C C . CYS A 1 111 ? 10.141 -0.055 -3.928 1.00 78.38 111 CYS A C 1
ATOM 865 O O . CYS A 1 111 ? 9.222 0.767 -3.919 1.00 78.38 111 CYS A O 1
ATOM 867 N N . GLU A 1 112 ? 11.413 0.306 -3.970 1.00 76.06 112 GLU A N 1
ATOM 868 C CA . GLU A 1 112 ? 11.828 1.695 -4.092 1.00 76.06 112 GLU A CA 1
ATOM 869 C C . GLU A 1 112 ? 11.804 2.164 -5.553 1.00 76.06 112 GLU A C 1
ATOM 871 O O . GLU A 1 112 ? 11.747 1.373 -6.499 1.00 76.06 112 GLU A O 1
ATOM 876 N N . LEU A 1 113 ? 11.906 3.481 -5.747 1.00 71.56 113 LEU A N 1
ATOM 877 C CA . LEU A 1 113 ? 11.959 4.106 -7.074 1.00 71.56 113 LEU A CA 1
ATOM 878 C C . LEU A 1 113 ? 13.111 3.589 -7.952 1.00 71.56 113 LEU A C 1
ATOM 880 O O . LEU A 1 113 ? 12.983 3.561 -9.173 1.00 71.56 113 LEU A O 1
ATOM 884 N N . GLY A 1 114 ? 14.221 3.160 -7.344 1.00 77.38 114 GLY A N 1
ATOM 885 C CA . GLY A 1 114 ? 15.364 2.566 -8.042 1.00 77.38 114 GLY A CA 1
ATOM 886 C C . GLY A 1 114 ? 15.148 1.122 -8.507 1.00 77.38 114 GLY A C 1
ATOM 887 O O . GLY A 1 114 ? 16.076 0.518 -9.053 1.00 77.38 114 GLY A O 1
ATOM 888 N N . GLY A 1 115 ? 13.950 0.567 -8.285 1.00 79.62 115 GLY A N 1
ATOM 889 C CA . GLY A 1 115 ? 13.565 -0.786 -8.675 1.00 79.62 115 GLY A CA 1
ATOM 890 C C . GLY A 1 115 ? 14.118 -1.886 -7.769 1.00 79.62 115 GLY A C 1
ATOM 891 O O . GLY A 1 115 ? 13.955 -3.060 -8.099 1.00 79.62 115 GLY A O 1
ATOM 892 N N . ARG A 1 116 ? 14.787 -1.546 -6.654 1.00 83.12 116 ARG A N 1
ATOM 893 C CA . ARG A 1 116 ? 15.164 -2.541 -5.642 1.00 83.12 116 ARG A CA 1
ATOM 894 C C . ARG A 1 116 ? 13.929 -2.955 -4.854 1.00 83.12 116 ARG A C 1
ATOM 896 O O . ARG A 1 116 ? 13.166 -2.111 -4.382 1.00 83.12 116 ARG A O 1
ATOM 903 N N . ILE A 1 117 ? 13.771 -4.260 -4.682 1.00 84.12 117 ILE A N 1
ATOM 904 C CA . ILE A 1 117 ? 12.781 -4.827 -3.774 1.00 84.12 117 ILE A CA 1
ATOM 905 C C . ILE A 1 117 ? 13.469 -5.015 -2.433 1.00 84.12 117 ILE A C 1
ATOM 907 O O . ILE A 1 117 ? 14.477 -5.715 -2.337 1.00 84.12 117 ILE A O 1
ATOM 911 N N . LEU A 1 118 ? 12.928 -4.369 -1.411 1.00 82.75 118 LEU A N 1
ATOM 912 C CA . LEU A 1 118 ? 13.420 -4.458 -0.049 1.00 82.75 118 LEU A CA 1
ATOM 913 C C . LEU A 1 118 ? 12.411 -5.217 0.800 1.00 82.75 118 LEU A C 1
ATOM 915 O O . LEU A 1 118 ? 11.206 -5.180 0.550 1.00 82.75 118 LEU A O 1
ATOM 919 N N . TRP A 1 119 ? 12.904 -5.878 1.831 1.00 82.94 119 TRP A N 1
ATOM 920 C CA . TRP A 1 119 ? 12.090 -6.597 2.788 1.00 82.94 119 TRP A CA 1
ATOM 921 C C . TRP A 1 119 ? 12.588 -6.360 4.206 1.00 82.94 119 TRP A C 1
ATOM 923 O O . TRP A 1 119 ? 13.744 -5.991 4.429 1.00 82.94 119 TRP A O 1
ATOM 933 N N . ARG A 1 120 ? 11.697 -6.565 5.168 1.00 79.50 120 ARG A N 1
ATOM 934 C CA . ARG A 1 120 ? 12.020 -6.590 6.594 1.00 79.50 120 ARG A CA 1
ATOM 935 C C . ARG A 1 120 ? 11.013 -7.443 7.344 1.00 79.50 120 ARG A C 1
ATOM 937 O O . ARG A 1 120 ? 9.862 -7.563 6.919 1.00 79.50 120 ARG A O 1
ATOM 944 N N . GLU A 1 121 ? 11.426 -7.970 8.482 1.00 79.69 121 GLU A N 1
ATOM 945 C CA . GLU A 1 121 ? 10.504 -8.596 9.419 1.00 79.69 121 GLU A CA 1
ATOM 946 C C . GLU A 1 121 ? 9.534 -7.553 9.981 1.00 79.69 121 GLU A C 1
ATOM 948 O O . GLU A 1 121 ? 9.915 -6.425 10.289 1.00 79.69 121 GLU A O 1
ATOM 953 N N . ALA A 1 122 ? 8.262 -7.908 10.126 1.00 72.25 122 ALA A N 1
ATOM 954 C CA . ALA A 1 122 ? 7.224 -6.957 10.515 1.00 72.25 122 ALA A CA 1
ATOM 955 C C . ALA A 1 122 ? 7.412 -6.404 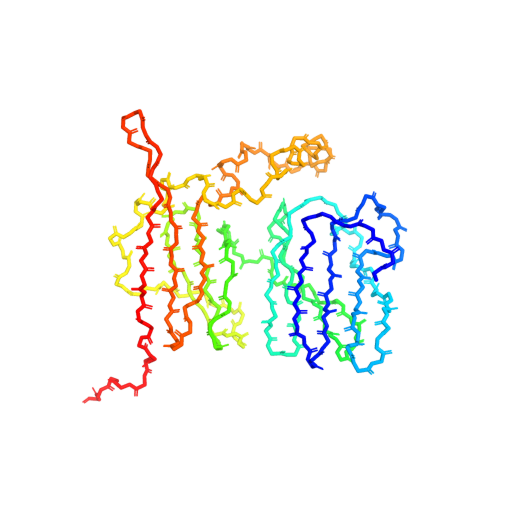11.945 1.00 72.25 122 ALA A C 1
ATOM 957 O O . ALA A 1 122 ? 6.953 -5.301 12.249 1.00 72.25 122 ALA A O 1
ATOM 958 N N . HIS A 1 123 ? 8.134 -7.140 12.795 1.00 68.56 123 HIS A N 1
ATOM 959 C CA . HIS A 1 123 ? 8.498 -6.737 14.153 1.00 68.56 123 HIS A CA 1
ATOM 960 C C . HIS A 1 123 ? 9.808 -5.925 14.226 1.00 68.56 123 HIS A C 1
ATOM 962 O O . HIS A 1 123 ? 10.088 -5.320 15.262 1.00 68.56 123 HIS A O 1
ATOM 968 N N . GLU A 1 124 ? 10.594 -5.862 13.143 1.00 67.88 124 GLU A N 1
ATOM 969 C CA . GLU A 1 124 ? 11.863 -5.130 13.074 1.00 67.88 124 GLU A CA 1
ATOM 970 C C . GLU A 1 124 ? 11.693 -3.829 12.276 1.00 67.88 124 GLU A C 1
ATOM 972 O O . GLU A 1 124 ? 11.418 -3.818 11.077 1.00 67.88 124 GLU A O 1
ATOM 977 N N . TRP A 1 125 ? 11.871 -2.689 12.945 1.00 62.84 125 TRP A N 1
ATOM 978 C CA . TRP A 1 125 ? 11.679 -1.369 12.329 1.00 62.84 125 TRP A CA 1
ATOM 979 C C . TRP A 1 125 ? 12.969 -0.701 11.859 1.00 62.84 125 TRP A C 1
ATOM 981 O O . TRP A 1 125 ? 12.898 0.328 11.189 1.00 62.84 125 TRP A O 1
ATOM 991 N N . GLU A 1 126 ? 14.122 -1.261 12.218 1.00 59.97 126 GLU A N 1
ATOM 992 C CA . GLU A 1 126 ? 15.406 -0.560 12.159 1.00 59.97 126 GLU A CA 1
ATOM 993 C C . GLU A 1 126 ? 16.179 -0.805 10.856 1.00 59.97 126 GLU A C 1
ATOM 995 O O . GLU A 1 126 ? 16.919 0.079 10.434 1.00 59.97 126 GLU A O 1
ATOM 1000 N N . GLU A 1 127 ? 15.986 -1.942 10.171 1.00 68.75 127 GLU A N 1
ATOM 1001 C CA . GLU A 1 127 ? 16.796 -2.296 8.997 1.00 68.75 127 GLU A CA 1
ATOM 1002 C C . GLU A 1 127 ? 15.963 -2.888 7.850 1.00 68.75 127 GLU A C 1
ATOM 1004 O O . GLU A 1 127 ? 15.250 -3.878 8.010 1.00 68.75 127 GLU A O 1
ATOM 1009 N N . TRP A 1 128 ? 16.086 -2.292 6.660 1.00 76.00 128 TRP A N 1
ATOM 1010 C CA . TRP A 1 128 ? 15.609 -2.879 5.406 1.00 76.00 128 TRP A CA 1
ATOM 1011 C C . TRP A 1 128 ? 16.717 -3.719 4.770 1.00 76.00 128 TRP A C 1
ATOM 1013 O O . TRP A 1 128 ? 17.875 -3.302 4.722 1.00 76.00 128 TRP A O 1
ATOM 1023 N N . ARG A 1 129 ? 16.354 -4.883 4.235 1.00 81.81 129 ARG A N 1
ATOM 1024 C CA . ARG A 1 129 ? 17.256 -5.807 3.538 1.00 81.81 129 ARG A CA 1
ATOM 1025 C C . ARG A 1 129 ? 16.869 -5.879 2.066 1.00 81.81 129 ARG A C 1
ATOM 1027 O O . ARG A 1 129 ? 15.691 -5.830 1.735 1.00 81.81 129 ARG A O 1
ATOM 1034 N N . GLU A 1 130 ? 17.842 -6.001 1.171 1.00 81.50 130 GLU A N 1
ATOM 1035 C CA . GLU A 1 130 ? 17.556 -6.206 -0.254 1.00 81.50 130 GLU A CA 1
ATOM 1036 C C . GLU A 1 130 ? 17.118 -7.659 -0.502 1.00 81.50 130 GLU A C 1
ATOM 1038 O O . GLU A 1 130 ? 17.660 -8.601 0.084 1.00 81.50 130 GLU A O 1
ATOM 1043 N N . GLY A 1 131 ? 16.086 -7.841 -1.328 1.00 71.19 131 GLY A N 1
ATOM 1044 C CA . GLY A 1 131 ? 15.609 -9.156 -1.743 1.00 71.19 131 GLY A CA 1
ATOM 1045 C C . GLY A 1 131 ? 16.592 -9.801 -2.715 1.00 71.19 131 GLY A C 1
ATOM 1046 O O . GLY A 1 131 ? 16.830 -9.275 -3.799 1.00 71.19 131 GLY A O 1
ATOM 1047 N N . MET A 1 132 ? 17.147 -10.950 -2.335 1.00 67.12 132 MET A N 1
ATOM 1048 C CA . MET A 1 132 ? 18.115 -11.684 -3.154 1.00 67.12 132 MET A CA 1
ATOM 1049 C C . MET A 1 132 ? 17.455 -12.267 -4.413 1.00 67.12 132 MET A C 1
ATOM 1051 O O . MET A 1 132 ? 16.366 -12.835 -4.337 1.00 67.12 132 MET A O 1
ATOM 1055 N N . GLY A 1 133 ? 18.134 -12.191 -5.563 1.00 74.81 133 GLY A N 1
ATOM 1056 C CA . GLY A 1 133 ? 17.745 -12.907 -6.788 1.00 74.81 133 GLY A CA 1
ATOM 1057 C C . GLY A 1 133 ? 16.768 -12.171 -7.712 1.00 74.81 133 GLY A C 1
ATOM 1058 O O . GLY A 1 133 ? 16.349 -12.731 -8.729 1.00 74.81 133 GLY A O 1
ATOM 1059 N N . LEU A 1 134 ? 16.404 -10.924 -7.395 1.00 80.31 134 LEU A N 1
ATOM 1060 C CA . LEU A 1 134 ? 15.509 -10.081 -8.204 1.00 80.31 134 LEU A CA 1
ATOM 1061 C C . LEU A 1 134 ? 16.237 -8.929 -8.912 1.00 80.31 134 LEU A C 1
ATOM 1063 O O . LEU A 1 134 ? 15.606 -8.053 -9.502 1.00 80.31 134 LEU A O 1
ATOM 1067 N N . GLU A 1 135 ? 17.569 -8.950 -8.932 1.00 84.56 135 GLU A N 1
ATOM 1068 C CA . GLU A 1 135 ? 18.412 -7.889 -9.493 1.00 84.56 135 GLU A CA 1
ATOM 1069 C C . GLU A 1 135 ? 18.163 -7.700 -10.997 1.00 84.56 135 GLU A C 1
ATOM 1071 O O . GLU A 1 135 ? 18.248 -6.588 -11.514 1.00 84.56 135 GLU A O 1
ATOM 1076 N N . SER A 1 136 ? 17.788 -8.777 -11.696 1.00 85.94 136 SER A N 1
ATOM 1077 C CA . SER A 1 136 ? 17.440 -8.740 -13.123 1.00 85.94 136 SER A CA 1
ATOM 1078 C C . SER A 1 136 ? 16.176 -7.930 -13.432 1.00 85.94 136 SER A C 1
ATOM 1080 O O . SER A 1 136 ? 16.037 -7.417 -14.542 1.00 85.94 136 SER A O 1
ATOM 1082 N N . LEU A 1 137 ? 15.265 -7.779 -12.462 1.00 86.69 137 LEU A N 1
ATOM 1083 C CA . LEU A 1 137 ? 14.042 -6.992 -12.624 1.00 86.69 137 LEU A CA 1
ATOM 1084 C C . LEU A 1 137 ? 14.261 -5.506 -12.331 1.00 86.69 137 LEU A C 1
ATOM 1086 O O . LEU A 1 137 ? 13.439 -4.691 -12.742 1.00 86.69 137 LEU A O 1
ATOM 1090 N N . ARG A 1 138 ? 15.370 -5.138 -11.679 1.00 88.25 138 ARG A N 1
ATOM 1091 C CA . ARG A 1 138 ? 15.614 -3.788 -11.156 1.00 88.25 138 ARG A CA 1
ATOM 1092 C C . ARG A 1 1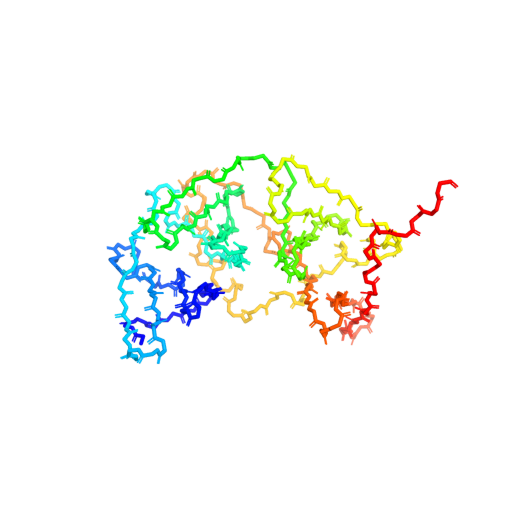38 ? 15.399 -2.686 -12.191 1.00 88.25 138 ARG A C 1
ATOM 1094 O O . ARG A 1 138 ? 14.614 -1.772 -11.960 1.00 88.25 138 ARG A O 1
ATOM 1101 N N . GLU A 1 139 ? 16.061 -2.780 -13.343 1.00 88.12 139 GLU A N 1
ATOM 1102 C CA . GLU A 1 139 ? 15.950 -1.757 -14.395 1.00 88.12 139 GLU A CA 1
ATOM 1103 C C . GLU A 1 139 ? 14.523 -1.650 -14.941 1.00 88.12 139 GLU A C 1
ATOM 1105 O O . GLU A 1 139 ? 14.036 -0.559 -15.229 1.00 88.12 139 GLU A O 1
ATOM 1110 N N . THR A 1 140 ? 13.827 -2.784 -15.036 1.00 88.56 140 THR A N 1
ATOM 1111 C CA . THR A 1 140 ? 12.459 -2.836 -15.554 1.00 88.56 140 THR A CA 1
ATOM 1112 C C . THR A 1 140 ? 11.466 -2.242 -14.553 1.00 88.56 140 THR A C 1
ATOM 1114 O O . THR A 1 140 ? 10.604 -1.454 -14.933 1.00 88.56 140 THR A O 1
ATOM 1117 N N . LEU A 1 141 ? 11.613 -2.555 -13.263 1.00 86.44 141 LEU A N 1
ATOM 1118 C CA . LEU A 1 141 ? 10.780 -2.000 -12.194 1.00 86.44 141 LEU A CA 1
ATOM 1119 C C . LEU A 1 141 ? 11.012 -0.500 -11.998 1.00 86.44 141 LEU A C 1
ATOM 1121 O O . LEU A 1 141 ? 10.050 0.223 -11.738 1.00 86.44 141 LEU A O 1
ATOM 1125 N N . ALA A 1 142 ? 12.253 -0.032 -12.171 1.00 84.31 142 ALA A N 1
ATOM 1126 C CA . ALA A 1 142 ? 12.597 1.390 -12.155 1.00 84.31 142 ALA A CA 1
ATOM 1127 C C . ALA A 1 142 ? 11.993 2.153 -13.350 1.00 84.31 142 ALA A C 1
ATOM 1129 O O . ALA A 1 142 ? 11.631 3.326 -13.234 1.00 84.31 142 ALA A O 1
ATOM 1130 N N . ALA A 1 143 ? 11.868 1.490 -14.504 1.00 84.56 143 ALA A N 1
ATOM 1131 C CA . ALA A 1 143 ? 11.279 2.064 -15.712 1.00 84.56 143 ALA A CA 1
ATOM 1132 C C . ALA A 1 143 ? 9.739 2.043 -15.727 1.00 84.56 143 ALA A C 1
ATOM 1134 O O . ALA A 1 143 ? 9.139 2.763 -16.522 1.00 84.56 143 ALA A O 1
ATOM 1135 N N . SER A 1 144 ? 9.101 1.241 -14.872 1.00 85.00 144 SER A N 1
ATOM 1136 C CA . SER A 1 144 ? 7.642 1.115 -14.779 1.00 85.00 144 SER A CA 1
ATOM 1137 C C . SER A 1 144 ? 7.005 2.397 -14.233 1.00 85.00 144 SER A C 1
ATOM 1139 O O . SER A 1 144 ? 7.436 2.905 -13.193 1.00 85.00 144 SER A O 1
ATOM 1141 N N . LYS A 1 145 ? 5.957 2.906 -14.900 1.00 77.00 145 LYS A N 1
ATOM 1142 C CA . LYS A 1 145 ? 5.292 4.180 -14.551 1.00 77.00 145 LYS A CA 1
ATOM 1143 C C . LYS A 1 145 ? 3.777 4.106 -14.354 1.00 77.00 145 LYS A C 1
ATOM 1145 O O . LYS A 1 145 ? 3.228 5.010 -13.742 1.00 77.00 145 LYS A O 1
ATOM 1150 N N . LEU A 1 146 ? 3.085 3.062 -14.813 1.00 71.38 146 LEU A N 1
ATOM 1151 C CA . LEU A 1 146 ? 1.632 3.139 -15.039 1.00 71.38 146 LEU A CA 1
ATOM 1152 C C . LEU A 1 146 ? 0.765 2.164 -14.228 1.00 71.38 146 LEU A C 1
ATOM 1154 O O . LEU A 1 146 ? -0.426 2.431 -14.058 1.00 71.38 146 LEU A O 1
ATOM 1158 N N . VAL A 1 147 ? 1.293 1.050 -13.710 1.00 63.06 147 VAL A N 1
ATOM 1159 C CA . VAL A 1 147 ? 0.470 0.010 -13.044 1.00 63.06 147 VAL A CA 1
ATOM 1160 C C . VAL A 1 147 ? -0.131 0.482 -11.717 1.00 63.06 147 VAL A C 1
ATOM 1162 O O . VAL A 1 147 ? -1.177 -0.022 -11.301 1.00 63.06 147 VAL A O 1
ATOM 1165 N N . ASN A 1 148 ? 0.472 1.472 -11.059 1.00 64.31 148 ASN A N 1
ATOM 1166 C CA . ASN A 1 148 ? 0.033 1.930 -9.739 1.00 64.31 148 ASN A CA 1
ATOM 1167 C C . ASN A 1 148 ? -0.997 3.077 -9.771 1.00 64.31 148 ASN A C 1
ATOM 1169 O O . ASN A 1 148 ? -1.471 3.520 -8.723 1.00 64.31 148 ASN A O 1
ATOM 1173 N N . TYR A 1 149 ? -1.414 3.545 -10.954 1.00 59.22 149 TYR A N 1
ATOM 1174 C CA . TYR A 1 149 ? -2.475 4.548 -11.044 1.00 59.22 149 TYR A CA 1
ATOM 1175 C C . TYR A 1 149 ? -3.841 3.946 -10.724 1.00 59.22 149 TYR A C 1
ATOM 1177 O O . TYR A 1 149 ? -4.617 3.560 -11.599 1.00 59.22 149 TYR A O 1
ATOM 1185 N N . ALA A 1 150 ? -4.169 3.900 -9.435 1.00 54.38 150 ALA A N 1
ATOM 1186 C CA . ALA A 1 150 ? -5.516 3.642 -8.954 1.00 54.38 150 ALA A CA 1
ATOM 1187 C C . ALA A 1 150 ? -6.449 4.820 -9.319 1.00 54.38 150 ALA A C 1
ATOM 1189 O O . ALA A 1 150 ? -6.790 5.661 -8.489 1.00 54.38 150 ALA A O 1
ATOM 1190 N N . GLY A 1 151 ? -6.874 4.903 -10.583 1.00 60.66 151 GLY A N 1
ATOM 1191 C CA . GLY A 1 151 ? -7.895 5.845 -11.057 1.00 60.66 151 GLY A CA 1
ATOM 1192 C C . GLY A 1 151 ? -7.521 7.329 -10.916 1.00 60.66 151 GLY A C 1
ATOM 1193 O O . GLY A 1 151 ? -6.466 7.745 -11.380 1.00 60.66 151 GLY A O 1
ATOM 1194 N N . ARG A 1 152 ? -8.407 8.135 -10.295 1.00 58.50 152 ARG A N 1
ATOM 1195 C CA . ARG A 1 152 ? -8.351 9.619 -10.153 1.00 58.50 152 ARG A CA 1
ATOM 1196 C C . ARG A 1 152 ? -7.144 10.166 -9.359 1.00 58.50 152 ARG A C 1
ATOM 1198 O O . ARG A 1 152 ? -7.168 11.306 -8.901 1.00 58.50 152 ARG A O 1
ATOM 1205 N N . LEU A 1 153 ? -6.106 9.360 -9.159 1.00 64.44 153 LEU A N 1
ATOM 1206 C CA . LEU A 1 153 ? -4.898 9.721 -8.424 1.00 64.44 153 LEU A CA 1
ATOM 1207 C C . LEU A 1 153 ? -4.177 10.918 -9.063 1.00 64.44 153 LEU A C 1
ATOM 1209 O O . LEU A 1 153 ? -3.748 11.813 -8.342 1.00 64.44 153 LEU A O 1
ATOM 1213 N N . GLY A 1 154 ? -4.146 10.979 -10.400 1.00 66.00 154 GLY A N 1
ATOM 1214 C CA . GLY A 1 154 ? -3.625 12.124 -11.156 1.00 66.00 154 GLY A CA 1
ATOM 1215 C C . GLY A 1 154 ? -4.356 13.430 -10.841 1.00 66.00 154 GLY A C 1
ATOM 1216 O O . GLY A 1 154 ? -3.733 14.411 -10.449 1.00 66.00 154 GLY A O 1
ATOM 1217 N N . ASP A 1 155 ? -5.690 13.428 -10.913 1.00 68.94 155 ASP A N 1
ATOM 1218 C CA . ASP A 1 155 ? -6.506 14.614 -10.606 1.00 68.94 155 ASP A CA 1
ATOM 1219 C C . ASP A 1 155 ? -6.296 15.094 -9.161 1.00 68.94 155 ASP A C 1
ATOM 1221 O O . ASP A 1 155 ? -6.291 16.295 -8.873 1.00 68.94 155 ASP A O 1
ATOM 1225 N N . LEU A 1 156 ? -6.130 14.143 -8.238 1.00 66.69 156 LEU A N 1
ATOM 1226 C CA . LEU A 1 156 ? -5.912 14.421 -6.827 1.00 66.69 156 LEU A CA 1
ATOM 1227 C C . LEU A 1 156 ? -4.530 15.022 -6.572 1.00 66.69 156 LEU A C 1
ATOM 1229 O O . LEU A 1 156 ? -4.424 15.979 -5.804 1.00 66.69 156 LEU A O 1
ATOM 1233 N N . TRP A 1 157 ? -3.500 14.479 -7.221 1.00 70.31 157 TRP A N 1
ATOM 1234 C CA . TRP A 1 157 ? -2.148 15.019 -7.189 1.00 70.31 157 TRP A CA 1
ATOM 1235 C C . TRP A 1 157 ? -2.153 16.481 -7.632 1.00 70.31 157 TRP A C 1
ATOM 1237 O O . TRP A 1 157 ? -1.803 17.358 -6.842 1.00 70.31 157 TRP A O 1
ATOM 1247 N N . GLU A 1 158 ? -2.689 16.765 -8.822 1.00 73.81 158 GLU A N 1
ATOM 1248 C CA . GLU A 1 158 ? -2.785 18.129 -9.358 1.00 73.81 158 GLU A CA 1
ATOM 1249 C C . GLU A 1 158 ? -3.573 19.071 -8.439 1.00 73.81 158 GLU A C 1
ATOM 1251 O O . GLU A 1 158 ? -3.157 20.202 -8.186 1.00 73.81 158 GLU A O 1
ATOM 1256 N N . SER A 1 159 ? -4.688 18.599 -7.875 1.00 72.75 159 SER A N 1
ATOM 1257 C CA . SER A 1 159 ? -5.521 19.404 -6.973 1.00 72.75 159 SER A CA 1
ATOM 1258 C C . SER A 1 159 ? -4.822 19.749 -5.653 1.00 72.75 159 SER A C 1
ATOM 1260 O O . SER A 1 159 ? -5.167 20.748 -5.017 1.00 72.75 159 SER A O 1
ATOM 1262 N N . ASN A 1 160 ? -3.849 18.941 -5.219 1.00 69.69 160 ASN A N 1
ATOM 1263 C CA . ASN A 1 160 ? -3.135 19.141 -3.958 1.00 69.69 160 ASN A CA 1
ATOM 1264 C C . ASN A 1 160 ? -1.744 19.756 -4.112 1.00 69.69 160 ASN A C 1
ATOM 1266 O O . ASN A 1 160 ? -1.247 20.308 -3.124 1.00 69.69 160 ASN A O 1
ATOM 1270 N N . LYS A 1 161 ? -1.172 19.774 -5.327 1.00 73.56 161 LYS A N 1
ATOM 1271 C CA . LYS A 1 161 ? 0.094 20.460 -5.642 1.00 73.56 161 LYS A CA 1
ATOM 1272 C C . LYS A 1 161 ? 0.197 21.855 -4.993 1.00 73.56 161 LYS A C 1
ATOM 1274 O O . LYS A 1 161 ? 1.176 22.097 -4.290 1.00 73.56 161 LYS A O 1
ATOM 1279 N N . PRO A 1 162 ? -0.796 22.770 -5.103 1.00 75.31 162 PRO A N 1
ATOM 1280 C CA . PRO A 1 162 ? -0.672 24.117 -4.531 1.00 75.31 162 PRO A CA 1
ATOM 1281 C C . PRO A 1 162 ? -0.528 24.142 -3.004 1.00 75.31 162 PRO A C 1
ATOM 1283 O O . PRO A 1 162 ? 0.143 25.012 -2.455 1.00 75.31 162 PRO A O 1
ATOM 1286 N N . LEU A 1 163 ? -1.167 23.200 -2.309 1.00 69.56 163 LEU A N 1
ATOM 1287 C CA . LEU A 1 163 ? -1.142 23.120 -0.848 1.00 69.56 163 LEU A CA 1
ATOM 1288 C C . LEU A 1 163 ? 0.169 22.529 -0.346 1.00 69.56 163 LEU A C 1
ATOM 1290 O O . LEU A 1 163 ? 0.715 23.018 0.638 1.00 69.56 163 LEU A O 1
ATOM 1294 N N . MET A 1 164 ? 0.672 21.510 -1.041 1.00 69.50 164 MET A N 1
ATOM 1295 C CA . MET A 1 164 ? 1.979 20.921 -0.767 1.00 69.50 164 MET A CA 1
ATOM 1296 C C . MET A 1 164 ? 3.094 21.962 -0.965 1.00 69.50 164 MET A C 1
ATOM 1298 O O . MET A 1 164 ? 3.917 22.147 -0.070 1.00 69.50 164 MET A O 1
ATOM 1302 N N . LEU A 1 165 ? 3.047 22.743 -2.055 1.00 72.06 165 LEU A N 1
ATOM 1303 C CA . LEU A 1 165 ? 3.990 23.846 -2.295 1.00 72.06 165 LEU A CA 1
ATOM 1304 C C . LEU A 1 165 ? 3.903 24.922 -1.207 1.00 72.06 165 LEU A C 1
ATOM 1306 O O . LEU A 1 165 ? 4.925 25.426 -0.748 1.00 72.06 165 LEU A O 1
ATOM 1310 N N . ALA A 1 166 ? 2.691 25.267 -0.757 1.00 70.00 166 ALA A N 1
ATOM 1311 C CA . ALA A 1 166 ? 2.491 26.245 0.314 1.00 70.00 166 ALA A CA 1
ATOM 1312 C C . ALA A 1 166 ? 3.075 25.794 1.668 1.00 70.00 166 ALA A C 1
ATOM 1314 O O . ALA A 1 166 ? 3.350 26.636 2.522 1.00 70.00 166 ALA A O 1
ATOM 1315 N N . GLN A 1 167 ? 3.277 24.489 1.862 1.00 65.38 167 GLN A N 1
ATOM 1316 C CA . GLN A 1 167 ? 3.940 23.912 3.035 1.00 65.38 167 GLN A CA 1
ATOM 1317 C C . GLN A 1 167 ? 5.456 23.740 2.850 1.00 65.38 167 GLN A C 1
ATOM 1319 O O . GLN A 1 167 ? 6.129 23.273 3.766 1.00 65.38 167 GLN A O 1
ATOM 1324 N N . GLY A 1 168 ? 6.005 24.149 1.702 1.00 63.94 168 GLY A N 1
ATOM 1325 C CA . GLY A 1 168 ? 7.433 24.055 1.405 1.00 63.94 168 GLY A CA 1
ATOM 1326 C C . GLY A 1 168 ? 7.898 22.659 0.991 1.00 63.94 168 GLY A C 1
ATOM 1327 O O . GLY A 1 168 ? 9.099 22.408 1.024 1.00 63.94 168 GLY A O 1
ATOM 1328 N N . LEU A 1 169 ? 6.978 21.762 0.615 1.00 64.69 169 LEU A N 1
ATOM 1329 C CA . LEU A 1 169 ? 7.337 20.471 0.028 1.00 64.69 169 LEU A CA 1
ATOM 1330 C C . LEU A 1 169 ? 7.860 20.684 -1.398 1.00 64.69 169 LEU A C 1
ATOM 1332 O O . LEU A 1 169 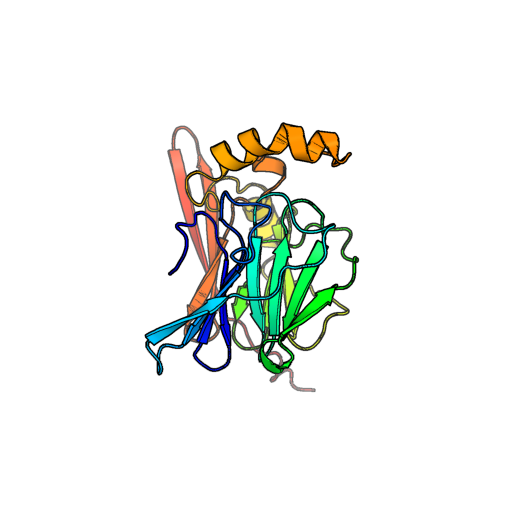? 7.267 21.434 -2.179 1.00 64.69 169 LEU A O 1
ATOM 1336 N N . GLU A 1 170 ? 8.961 20.018 -1.732 1.00 62.75 170 GLU A N 1
ATOM 1337 C CA . GLU A 1 170 ? 9.445 19.909 -3.106 1.00 62.75 170 GLU A CA 1
ATOM 1338 C C . GLU A 1 170 ? 8.545 18.915 -3.851 1.00 62.75 170 GLU A C 1
ATOM 1340 O O . GLU A 1 170 ? 8.234 17.848 -3.324 1.00 62.75 170 GLU A O 1
ATOM 1345 N N . ILE A 1 171 ? 8.050 19.294 -5.031 1.00 64.81 171 ILE A N 1
ATOM 1346 C CA . ILE A 1 171 ? 7.093 18.481 -5.790 1.00 64.81 171 ILE A CA 1
ATOM 1347 C C . ILE A 1 171 ? 7.626 18.266 -7.196 1.00 64.81 171 ILE A C 1
ATOM 1349 O O . ILE A 1 171 ? 7.879 19.240 -7.910 1.00 64.81 171 ILE A O 1
ATOM 1353 N N . THR A 1 172 ? 7.734 17.003 -7.597 1.00 67.75 172 THR A N 1
ATOM 1354 C CA . THR A 1 172 ? 8.058 16.603 -8.968 1.00 67.75 172 THR A CA 1
ATOM 1355 C C . THR A 1 172 ? 6.813 16.088 -9.710 1.00 67.75 172 THR A C 1
ATOM 1357 O O . THR A 1 172 ? 5.677 16.266 -9.247 1.00 67.75 172 THR A O 1
ATOM 1360 N N . GLU A 1 173 ? 6.968 15.529 -10.912 1.00 70.19 173 GLU A N 1
ATOM 1361 C CA . GLU A 1 173 ? 5.824 14.937 -11.613 1.00 70.19 173 GLU A CA 1
ATOM 1362 C C . GLU A 1 173 ? 5.329 13.671 -10.902 1.00 70.19 173 GLU A C 1
ATOM 1364 O O . GLU A 1 173 ? 6.097 12.955 -10.268 1.00 70.19 173 GLU A O 1
ATOM 1369 N N . LEU A 1 174 ? 4.031 13.364 -11.006 1.00 67.00 174 LEU A N 1
ATOM 1370 C CA . LEU A 1 174 ? 3.449 12.212 -10.299 1.00 67.00 174 LEU A CA 1
ATOM 1371 C C . LEU A 1 174 ? 4.163 10.889 -10.642 1.00 67.00 174 LEU A C 1
ATOM 1373 O O . LEU A 1 174 ? 4.362 10.054 -9.766 1.00 67.00 174 LEU A O 1
ATOM 1377 N N . ASP A 1 175 ? 4.592 10.744 -11.898 1.00 63.44 175 ASP A N 1
ATOM 1378 C CA . ASP A 1 175 ? 5.342 9.596 -12.429 1.00 63.44 175 ASP A CA 1
ATOM 1379 C C . ASP A 1 175 ? 6.769 9.480 -11.844 1.00 63.44 175 ASP A C 1
ATOM 1381 O O . ASP A 1 175 ? 7.422 8.436 -11.942 1.00 63.44 175 ASP A O 1
ATOM 1385 N N . GLU A 1 176 ? 7.291 10.560 -11.265 1.00 65.94 176 GLU A N 1
ATOM 1386 C CA . GLU A 1 176 ? 8.560 10.602 -10.529 1.00 65.94 176 GLU A CA 1
ATOM 1387 C C . GLU A 1 176 ? 8.321 10.335 -9.030 1.00 65.94 176 GLU A C 1
ATOM 1389 O O . GLU A 1 176 ? 9.166 9.764 -8.337 1.00 65.94 176 GLU A O 1
ATOM 1394 N N . GLU A 1 177 ? 7.107 10.633 -8.558 1.00 62.47 177 GLU A N 1
ATOM 1395 C CA . GLU A 1 177 ? 6.650 10.468 -7.180 1.00 62.47 177 GLU A CA 1
ATOM 1396 C C . GLU A 1 177 ? 5.872 9.184 -6.904 1.00 62.47 177 GLU A C 1
ATOM 1398 O O . GLU A 1 177 ? 5.432 8.976 -5.776 1.00 62.47 177 GLU A O 1
ATOM 1403 N N . LEU A 1 178 ? 5.701 8.283 -7.864 1.00 63.03 178 LEU A N 1
ATOM 1404 C CA . LEU A 1 178 ? 5.129 6.973 -7.590 1.00 63.03 178 LEU A CA 1
ATOM 1405 C C . LEU A 1 178 ? 5.819 5.903 -8.426 1.00 63.03 178 LEU A C 1
ATOM 1407 O O . LEU A 1 178 ? 6.007 6.082 -9.630 1.00 63.03 178 LEU A O 1
ATOM 1411 N N . PRO A 1 179 ? 6.171 4.759 -7.820 1.00 64.44 179 PRO A N 1
ATOM 1412 C CA . PRO A 1 179 ? 6.543 3.600 -8.599 1.00 64.44 179 PRO A CA 1
ATOM 1413 C C . PRO A 1 179 ? 5.354 3.169 -9.453 1.00 64.44 179 PRO A C 1
ATOM 1415 O O . PRO A 1 179 ? 4.237 3.025 -8.953 1.00 64.44 179 PRO A O 1
ATOM 1418 N N . GLY A 1 180 ? 5.604 2.923 -10.734 1.00 70.56 180 GLY A N 1
ATOM 1419 C CA . GLY A 1 180 ? 4.594 2.396 -11.633 1.00 70.56 180 GLY A CA 1
ATOM 1420 C C . GLY A 1 180 ? 4.398 0.897 -11.552 1.00 70.56 180 GLY A C 1
ATOM 1421 O O . GLY A 1 180 ? 3.635 0.384 -12.352 1.00 70.56 180 GLY A O 1
ATOM 1422 N N . HIS A 1 181 ? 5.064 0.202 -10.634 1.00 75.88 181 HIS A N 1
ATOM 1423 C CA . HIS A 1 181 ? 4.900 -1.226 -10.383 1.00 75.88 181 HIS A CA 1
ATOM 1424 C C . HIS A 1 181 ? 3.987 -1.465 -9.169 1.00 75.88 181 HIS A C 1
ATOM 1426 O O . HIS A 1 181 ? 3.697 -0.550 -8.400 1.00 75.88 181 HIS A O 1
ATOM 1432 N N . LYS A 1 182 ? 3.524 -2.703 -8.982 1.00 79.38 182 LYS A N 1
ATOM 1433 C CA . LYS A 1 182 ? 2.662 -3.088 -7.858 1.00 79.38 182 LYS A CA 1
ATOM 1434 C C . LYS A 1 182 ? 3.068 -4.435 -7.278 1.00 79.38 182 LYS A C 1
ATOM 1436 O O . LYS A 1 182 ? 3.206 -5.406 -8.019 1.00 79.38 182 LYS A O 1
ATOM 1441 N N . LEU A 1 183 ? 3.179 -4.491 -5.952 1.00 80.50 183 LEU A N 1
ATOM 1442 C CA . LEU A 1 183 ? 3.372 -5.726 -5.195 1.00 80.50 183 LEU A CA 1
ATOM 1443 C C . LEU A 1 183 ? 2.029 -6.280 -4.701 1.00 80.50 183 LEU A C 1
ATOM 1445 O O . LEU A 1 183 ? 1.116 -5.532 -4.335 1.00 80.50 183 LEU A O 1
ATOM 1449 N N . SER A 1 184 ? 1.901 -7.602 -4.720 1.00 81.56 184 SER A N 1
ATOM 1450 C CA . SER A 1 184 ? 0.753 -8.342 -4.204 1.00 81.56 184 SER A CA 1
ATOM 1451 C C . SER A 1 184 ? 1.171 -9.748 -3.750 1.00 81.56 184 SER A C 1
ATOM 1453 O O . SER A 1 184 ? 2.348 -10.098 -3.808 1.00 81.56 184 SER A O 1
ATOM 1455 N N . ASN A 1 185 ? 0.213 -10.569 -3.320 1.00 81.38 185 ASN A N 1
ATOM 1456 C CA . ASN A 1 185 ? 0.423 -11.978 -3.000 1.00 81.38 185 ASN A CA 1
ATOM 1457 C C . ASN A 1 185 ? -0.553 -12.863 -3.798 1.00 81.38 185 ASN A C 1
ATOM 1459 O O . ASN A 1 185 ? -1.690 -12.470 -4.058 1.00 81.38 185 ASN A O 1
ATOM 1463 N N . SER A 1 186 ? -0.102 -14.045 -4.228 1.00 79.44 186 SER A N 1
ATOM 1464 C CA . SER A 1 186 ? -0.941 -15.063 -4.896 1.00 79.44 186 SER A CA 1
ATOM 1465 C C . SER A 1 186 ? -1.510 -16.105 -3.922 1.00 79.44 186 SER A C 1
ATOM 1467 O O . SER A 1 186 ? -2.267 -16.986 -4.333 1.00 79.44 186 SER A O 1
ATOM 1469 N N . GLY A 1 187 ? -1.175 -16.005 -2.630 1.00 69.38 187 GLY A N 1
ATOM 1470 C CA . GLY A 1 187 ? -1.309 -17.099 -1.664 1.00 69.38 187 GLY A CA 1
ATOM 1471 C C . GLY A 1 187 ? -0.094 -18.039 -1.703 1.00 69.38 187 GLY A C 1
ATOM 1472 O O . GLY A 1 187 ? 0.746 -17.931 -2.587 1.00 69.38 187 GLY A O 1
ATOM 1473 N N . ASN A 1 188 ? 0.027 -18.945 -0.726 1.00 69.75 188 ASN A N 1
ATOM 1474 C CA . ASN A 1 188 ? 1.161 -19.881 -0.584 1.00 69.75 188 ASN A CA 1
ATOM 1475 C C . ASN A 1 188 ? 2.547 -19.218 -0.437 1.00 69.75 188 ASN A C 1
ATOM 1477 O O . ASN A 1 188 ? 3.528 -19.745 -0.948 1.00 69.75 188 ASN A O 1
ATOM 1481 N N . ASN A 1 189 ? 2.623 -18.079 0.256 1.00 75.44 189 ASN A N 1
ATOM 1482 C CA . ASN A 1 189 ? 3.871 -17.351 0.513 1.00 75.44 189 ASN A CA 1
ATOM 1483 C C . ASN A 1 189 ? 4.630 -16.882 -0.748 1.00 75.44 189 ASN A C 1
ATOM 1485 O O . ASN A 1 189 ? 5.841 -16.684 -0.730 1.00 75.44 189 ASN A O 1
ATOM 1489 N N . ASN A 1 190 ? 3.914 -16.690 -1.856 1.00 85.06 190 ASN A N 1
ATOM 1490 C CA . ASN A 1 190 ? 4.483 -16.171 -3.093 1.00 85.06 190 ASN A CA 1
ATOM 1491 C C . ASN A 1 190 ? 4.181 -14.677 -3.249 1.00 85.06 190 ASN A C 1
ATOM 1493 O O . ASN A 1 190 ? 3.055 -14.212 -3.027 1.00 85.06 190 ASN A O 1
ATOM 1497 N N . MET A 1 191 ? 5.192 -13.933 -3.690 1.00 87.38 191 MET A N 1
ATOM 1498 C CA . MET A 1 191 ? 5.068 -12.530 -4.059 1.00 87.38 191 MET A CA 1
ATOM 1499 C C . MET A 1 191 ? 4.695 -12.414 -5.536 1.00 87.38 191 MET A C 1
ATOM 1501 O O . MET A 1 191 ? 5.361 -12.973 -6.404 1.00 87.38 191 MET A O 1
ATOM 1505 N N . LEU A 1 192 ? 3.650 -11.644 -5.830 1.00 88.56 192 LEU A N 1
ATOM 1506 C CA . LEU A 1 192 ? 3.304 -11.232 -7.187 1.00 88.56 192 LEU A CA 1
ATOM 1507 C C . LEU A 1 192 ? 3.787 -9.807 -7.432 1.00 88.56 192 LEU A C 1
ATOM 1509 O O . LEU A 1 192 ? 3.453 -8.894 -6.677 1.00 88.56 192 LEU A O 1
ATOM 1513 N N . ILE A 1 193 ? 4.515 -9.609 -8.524 1.00 88.06 193 ILE A N 1
ATOM 1514 C CA . ILE A 1 193 ? 5.000 -8.300 -8.961 1.00 88.06 193 ILE A CA 1
ATOM 1515 C C . ILE A 1 193 ? 4.359 -7.991 -10.308 1.00 88.06 193 ILE A C 1
ATOM 1517 O O . ILE A 1 193 ? 4.434 -8.816 -11.214 1.00 88.06 193 ILE A O 1
ATOM 1521 N N . PHE A 1 194 ? 3.765 -6.809 -10.455 1.00 88.25 194 PHE A N 1
ATOM 1522 C CA . PHE A 1 194 ? 3.230 -6.300 -11.719 1.00 88.25 194 PHE A CA 1
ATOM 1523 C C . PHE A 1 194 ? 3.985 -5.046 -12.146 1.00 88.25 194 PHE A C 1
ATOM 1525 O O . PHE A 1 194 ? 4.250 -4.182 -11.312 1.00 88.25 194 PHE A O 1
ATOM 1532 N N . TRP A 1 195 ? 4.278 -4.915 -13.437 1.00 89.75 195 TRP A N 1
ATOM 1533 C CA . TRP A 1 195 ? 4.913 -3.724 -14.004 1.00 89.75 195 TRP A CA 1
ATOM 1534 C C . TRP A 1 195 ? 4.472 -3.504 -15.449 1.00 89.75 195 TRP A C 1
ATOM 1536 O O . TRP A 1 195 ? 3.963 -4.413 -16.109 1.00 89.75 195 TRP A O 1
ATOM 1546 N N . ASP A 1 196 ? 4.651 -2.284 -15.937 1.00 87.88 196 ASP A N 1
ATOM 1547 C CA . ASP A 1 196 ? 4.369 -1.917 -17.316 1.00 87.88 196 ASP A CA 1
ATOM 1548 C C . ASP A 1 196 ? 5.647 -1.800 -18.145 1.00 87.88 196 ASP A C 1
ATOM 1550 O O . ASP A 1 196 ? 6.702 -1.400 -17.656 1.00 87.88 196 ASP A O 1
ATOM 1554 N N . VAL A 1 197 ? 5.537 -2.154 -19.424 1.00 87.75 197 VAL A N 1
ATOM 1555 C CA . VAL A 1 197 ? 6.587 -1.958 -20.422 1.00 87.75 197 VAL A CA 1
ATOM 1556 C C . VAL A 1 197 ? 5.996 -1.173 -21.581 1.00 87.75 197 VAL A C 1
ATOM 1558 O O . VAL A 1 197 ? 5.059 -1.617 -22.255 1.00 87.75 197 VAL A O 1
ATOM 1561 N N . LEU A 1 198 ? 6.562 0.007 -21.831 1.00 83.19 198 LEU A N 1
ATOM 1562 C CA . LEU A 1 198 ? 6.197 0.822 -22.979 1.00 83.19 198 LEU A CA 1
ATOM 1563 C C . LEU A 1 198 ? 6.963 0.336 -24.214 1.00 83.19 198 LEU A C 1
ATOM 1565 O O . LEU A 1 198 ? 8.147 0.621 -24.391 1.00 83.19 198 LEU A O 1
ATOM 1569 N N . ALA A 1 199 ? 6.279 -0.403 -25.082 1.00 81.38 199 ALA A N 1
ATOM 1570 C CA . ALA A 1 199 ? 6.820 -0.858 -26.356 1.00 81.38 199 ALA A CA 1
ATOM 1571 C C . ALA A 1 199 ? 6.308 0.030 -27.511 1.00 81.38 199 ALA A C 1
ATOM 1573 O O . ALA A 1 199 ? 5.334 0.772 -27.351 1.00 81.38 199 ALA A O 1
ATOM 1574 N N . PRO A 1 200 ? 6.927 -0.017 -28.706 1.00 86.94 200 PRO A N 1
ATOM 1575 C CA . PRO A 1 200 ? 6.482 0.795 -29.835 1.00 86.94 200 PRO A CA 1
ATOM 1576 C C . PRO A 1 200 ? 4.989 0.590 -30.131 1.00 86.94 200 PRO A C 1
ATOM 1578 O O . PRO A 1 200 ? 4.564 -0.501 -30.510 1.00 86.94 200 PRO A O 1
ATOM 1581 N N . ASN A 1 201 ? 4.201 1.656 -29.961 1.00 89.31 201 ASN A N 1
ATOM 1582 C CA . ASN A 1 201 ? 2.748 1.702 -30.172 1.00 89.31 201 ASN A CA 1
ATOM 1583 C C . ASN A 1 201 ? 1.909 0.740 -29.308 1.00 89.31 201 ASN A C 1
ATOM 1585 O O . ASN A 1 201 ? 0.765 0.455 -29.668 1.00 89.31 201 ASN A O 1
ATOM 1589 N N . LYS A 1 202 ? 2.434 0.232 -28.188 1.00 88.81 202 LYS A N 1
ATOM 1590 C CA . LYS A 1 202 ? 1.657 -0.600 -27.260 1.00 88.81 202 LYS A CA 1
ATOM 1591 C C . LYS A 1 202 ? 2.132 -0.442 -25.817 1.00 88.81 202 LYS A C 1
ATOM 1593 O O . LYS A 1 202 ? 3.316 -0.249 -25.558 1.00 88.81 202 LYS A O 1
ATOM 1598 N N . LEU A 1 203 ? 1.191 -0.577 -24.893 1.00 86.12 203 LEU A N 1
ATOM 1599 C CA . LEU A 1 203 ? 1.459 -0.717 -23.469 1.00 86.12 203 LEU A CA 1
ATOM 1600 C C . LEU A 1 203 ? 1.280 -2.189 -23.101 1.00 86.12 203 LEU A C 1
ATOM 1602 O O . LEU A 1 203 ? 0.218 -2.758 -23.360 1.00 86.12 203 LEU A O 1
ATOM 1606 N N . GLU A 1 204 ? 2.308 -2.799 -22.526 1.00 90.00 204 GLU A N 1
ATOM 1607 C CA . GLU A 1 204 ? 2.239 -4.162 -22.006 1.00 90.00 204 GLU A CA 1
ATOM 1608 C C . GLU A 1 204 ? 2.240 -4.135 -20.483 1.00 90.00 204 GLU A C 1
ATOM 1610 O O . GLU A 1 204 ? 2.974 -3.356 -19.884 1.00 90.00 204 GLU A O 1
ATOM 1615 N N . ILE A 1 205 ? 1.442 -5.005 -19.867 1.00 89.12 205 ILE A N 1
ATOM 1616 C CA . ILE A 1 205 ? 1.490 -5.261 -18.428 1.00 89.12 205 ILE A CA 1
ATOM 1617 C C . ILE A 1 205 ? 2.055 -6.661 -18.250 1.00 89.12 205 ILE A C 1
ATOM 1619 O O . ILE A 1 205 ? 1.525 -7.627 -18.802 1.00 89.12 205 ILE A O 1
ATOM 1623 N N . TRP A 1 206 ? 3.129 -6.748 -17.486 1.00 91.38 206 TRP A N 1
ATOM 1624 C CA . TRP A 1 206 ? 3.832 -7.976 -17.169 1.00 91.38 206 TRP A CA 1
ATOM 1625 C C . TRP A 1 206 ? 3.634 -8.317 -15.696 1.00 91.38 206 TRP A C 1
ATOM 1627 O O . TRP A 1 206 ? 3.348 -7.446 -14.870 1.00 91.38 206 TRP A O 1
ATOM 1637 N N . CYS A 1 207 ? 3.784 -9.599 -15.372 1.00 90.75 207 CYS A N 1
ATOM 1638 C CA . CYS A 1 207 ? 3.803 -10.053 -13.995 1.00 90.75 207 CYS A CA 1
ATOM 1639 C C . CYS A 1 207 ? 4.816 -11.175 -13.779 1.00 90.75 207 CYS A C 1
ATOM 1641 O O . CYS A 1 207 ? 5.062 -11.982 -14.678 1.00 90.75 207 CYS A O 1
ATOM 1643 N N . ALA A 1 208 ? 5.350 -11.247 -12.565 1.00 89.50 208 ALA A N 1
ATOM 1644 C CA . ALA A 1 208 ? 6.177 -12.343 -12.087 1.00 89.50 208 ALA A CA 1
ATOM 1645 C C . ALA A 1 208 ? 5.628 -12.844 -10.753 1.00 89.50 208 ALA A C 1
ATOM 1647 O O . ALA A 1 208 ? 5.226 -12.049 -9.904 1.00 89.50 208 ALA A O 1
ATOM 1648 N N . GLU A 1 209 ? 5.631 -14.161 -10.588 1.00 88.94 209 GLU A N 1
ATOM 1649 C CA . GLU A 1 209 ? 5.402 -14.813 -9.306 1.00 88.94 209 GLU A CA 1
ATOM 1650 C C . GLU A 1 209 ? 6.749 -15.293 -8.775 1.00 88.94 209 GLU A C 1
ATOM 1652 O O . GLU A 1 209 ? 7.479 -16.004 -9.468 1.00 88.94 209 GLU A O 1
ATOM 1657 N N . VAL A 1 210 ? 7.088 -14.857 -7.568 1.00 86.25 210 VAL A N 1
ATOM 1658 C CA . VAL A 1 210 ? 8.354 -15.146 -6.902 1.00 86.25 210 VAL A CA 1
ATOM 1659 C C . VAL A 1 210 ? 8.048 -15.962 -5.659 1.00 86.25 210 VAL A C 1
ATOM 1661 O O . VAL A 1 210 ? 7.352 -15.489 -4.758 1.00 86.25 210 VAL A O 1
ATOM 1664 N N . SER A 1 211 ? 8.578 -17.181 -5.610 1.00 84.19 211 SER A N 1
ATOM 1665 C CA . SER A 1 211 ? 8.536 -17.998 -4.402 1.00 84.19 211 SER A CA 1
ATOM 1666 C C . SER A 1 211 ? 9.482 -17.420 -3.362 1.00 84.19 211 SER A C 1
ATOM 1668 O O . SER A 1 211 ? 10.670 -17.244 -3.634 1.00 84.19 211 SER A O 1
ATOM 1670 N N . LEU A 1 212 ? 8.959 -17.125 -2.175 1.00 77.19 212 LEU A N 1
ATOM 1671 C CA . LEU A 1 212 ? 9.767 -16.664 -1.056 1.00 77.19 212 LEU A CA 1
ATOM 1672 C C . LEU A 1 212 ? 10.234 -17.896 -0.279 1.00 77.19 212 LEU A C 1
ATOM 1674 O O . LEU A 1 212 ? 9.455 -18.532 0.431 1.00 77.19 212 LEU A O 1
ATOM 1678 N N . GLU A 1 213 ? 11.501 -18.273 -0.442 1.00 67.38 213 GLU A N 1
ATOM 1679 C CA . GLU A 1 213 ? 12.105 -19.277 0.432 1.00 67.38 213 GLU A CA 1
ATOM 1680 C C . GLU A 1 213 ? 12.345 -18.632 1.800 1.00 67.38 213 GLU A C 1
ATOM 1682 O O . GLU A 1 213 ? 13.141 -17.702 1.937 1.00 67.38 213 GLU A O 1
ATOM 1687 N N . THR A 1 214 ? 11.641 -19.107 2.830 1.00 52.84 214 THR A N 1
ATOM 1688 C CA . THR A 1 214 ? 11.974 -18.763 4.214 1.00 52.84 214 THR A CA 1
ATOM 1689 C C . THR A 1 214 ? 13.389 -19.253 4.476 1.00 52.84 214 THR A C 1
ATOM 1691 O O . THR A 1 214 ? 13.656 -20.447 4.330 1.00 52.84 214 THR A O 1
ATOM 1694 N N . GLN A 1 215 ? 14.294 -18.355 4.860 1.00 47.62 215 GLN A N 1
ATOM 1695 C CA . GLN A 1 215 ? 15.672 -18.675 5.224 1.00 47.62 215 GLN A CA 1
ATOM 1696 C C . GLN A 1 215 ? 15.696 -19.456 6.556 1.00 47.62 215 GLN A C 1
ATOM 1698 O O . GLN A 1 215 ? 16.091 -18.943 7.594 1.00 47.62 215 GLN A O 1
ATOM 1703 N N . GLY A 1 216 ? 15.195 -20.692 6.532 1.00 40.28 216 GLY A N 1
ATOM 1704 C CA . GLY A 1 216 ? 15.199 -21.657 7.631 1.00 40.28 216 GLY A CA 1
ATOM 1705 C C . GLY A 1 216 ? 16.050 -22.897 7.343 1.00 40.28 216 GLY A C 1
ATOM 1706 O O . GLY A 1 216 ? 16.355 -23.631 8.273 1.00 40.28 216 GLY A O 1
ATOM 1707 N N . ASP A 1 217 ? 16.487 -23.098 6.095 1.00 35.16 217 ASP A N 1
ATOM 1708 C CA . ASP A 1 217 ? 17.195 -24.310 5.658 1.00 35.16 217 ASP A CA 1
ATOM 1709 C C . ASP A 1 217 ? 18.507 -23.987 4.913 1.00 35.16 217 ASP A C 1
ATOM 1711 O O . ASP A 1 217 ? 18.756 -24.466 3.808 1.00 35.16 217 ASP A O 1
ATOM 1715 N N . MET A 1 218 ? 19.383 -23.178 5.514 1.00 32.41 218 MET A N 1
ATOM 1716 C CA . MET A 1 218 ? 20.804 -23.196 5.140 1.00 32.41 218 MET A CA 1
ATOM 1717 C C . MET A 1 218 ? 21.519 -24.173 6.085 1.00 32.41 218 MET A C 1
ATOM 1719 O O . MET A 1 218 ? 21.639 -23.855 7.267 1.00 32.41 218 MET A O 1
ATOM 1723 N N . PRO A 1 219 ? 21.946 -25.367 5.626 1.00 41.69 219 PRO A N 1
ATOM 1724 C CA . PRO A 1 219 ? 22.724 -26.272 6.463 1.00 41.69 219 PRO A CA 1
ATOM 1725 C C . PRO A 1 219 ? 24.116 -25.682 6.738 1.00 41.69 219 PRO A C 1
ATOM 1727 O O . PRO A 1 219 ? 24.763 -25.182 5.815 1.00 41.69 219 PRO A O 1
ATOM 1730 N N . ASP A 1 220 ? 24.527 -25.758 8.008 1.00 45.25 220 ASP A N 1
ATOM 1731 C CA . ASP A 1 220 ? 25.859 -25.401 8.529 1.00 45.25 220 ASP A CA 1
ATOM 1732 C C . ASP A 1 220 ? 27.027 -26.060 7.767 1.00 45.25 220 ASP A C 1
ATOM 1734 O O . ASP A 1 220 ? 26.907 -27.248 7.369 1.00 45.25 220 ASP A O 1
#

Nearest PDB structures (foldseek):
  8pjz-assembly2_B  TM=7.316E-01  e=3.355E-07  synthetic construct
  8x7w-assembly1_F  TM=5.669E-01  e=1.868E-03  Escherichia coli K-12
  3v7d-assembly1_B  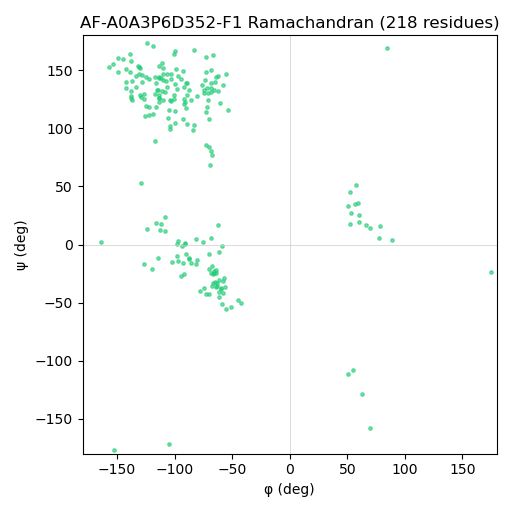TM=6.120E-01  e=6.663E-03  Saccharomyces cerevisiae S288C
  6ttu-assembly1_T  TM=6.055E-01  e=1.802E-02  Homo sapiens
  3v65-assembly1_D  TM=4.345E-01  e=1.096E-02  Rattus norvegicus

Solvent-accessible surface area (backbone atoms only — not comparable to full-atom values): 13039 Å² total; per-residue (Å²): 126,96,67,82,64,54,71,48,26,63,37,64,45,98,80,24,45,39,36,39,56,33,48,91,59,82,88,41,72,67,38,20,39,35,36,35,73,90,76,74,42,73,44,71,34,79,74,71,65,80,91,73,69,74,70,82,43,50,50,50,42,50,48,82,73,32,41,36,38,36,40,62,70,71,80,43,38,35,31,37,32,70,92,76,70,44,77,45,80,47,77,76,77,61,101,57,72,72,34,61,68,35,71,55,94,62,34,35,34,29,40,31,62,76,20,49,45,32,33,29,50,66,91,51,88,86,61,81,41,75,54,83,92,51,72,87,47,14,70,54,40,38,66,9,52,60,64,50,62,74,68,67,48,65,62,50,49,64,71,40,46,68,59,43,48,74,71,69,48,89,81,78,55,67,65,78,73,39,58,1,32,41,63,48,68,78,60,93,68,24,41,30,41,34,32,34,46,86,48,94,97,45,81,43,80,50,73,48,80,42,79,61,78,74,93,80,79,79,83,133

Mean predicted aligned error: 10.53 Å

Foldseek 3Di:
DPADFDLWEWDAAPNKIKTAARGPPLPDLARIWIADPVVRDIDGAHDDPPVLSDDDHWYWDDAHQKIKIDGLFQCWIWIAGPVVSDIDTADSDDPFPFDQWDDQPQKTWTATLQQWIWIDGSPDRDDIDTDPPCVVCRVQQNVFQAQPPPDCVQVRCVVRVVVSVVVVGDDDHVSSSDRNKHWDDPPPSKIKIWGWDDDVVDIDIDIDIHHDDDPPDDDD

Sequence (220 aa):
MGVARYSAVAGVVDGKVYIFGGCDDRNSSKWGEVFDPKKQTWDALPMPPPYYSLPTMCESIAIEDELVVSMNGALTCISYIPSESKWKIGNQETSELNRCWHLIENVVYCCELGGRILWREAHEWEEWREGMGLESLRETLAASKLVNYAGRLGDLWESNKPLMLAQGLEITELDEELPGHKLSNSGNNNMLIFWDVLAPNKLEIWCAEVSLETQGDMPD

Secondary structure (DSSP, 8-state):
--S--SS-EEEEETTEEEEE---S-TT-TTSEEEEETTTTEEEEEPPPPGGG---SEEEEEEETTEEEEEEETTTEEEEEETTTTEEEEPP---SS-EEEEEEETTEEEEEETTS-EEEEETT--S--EEPTT-GGGHHHHHH--STT--STHHHHHHHHHHHHHHTT-----HHHHS-S-EEEEEETTEEEEEEEEEETTEEEEEEEEEE---TT----

pLDDT: mean 73.15, std 13.25, range [32.41, 96.06]